Protein AF-F6ICV3-F1 (afdb_monomer)

Sequence (265 aa):
MVDVETACARVSSVCQIGIVGFRDGNEVFAYETLIDPKDEFSPFNVGIHGISPEHVAGKPTFSAIHGIVAAHLTGRVTVAHSGFDKGALSAACRIGNLPFIETTWLDSVRVAKKAWPQLPNHRLNTLADYLKIRHRHHDALSDARAAGAVIVRAIAETGIDLSGWLAKPAKPGKAPRAAETGPLKGHRIAILGERRDEALAQFLAAHGARVVSSVGTTTTMLVISTHQPFGRWEAAQAEHRKAEKLRDAGAGIEIVTEADLRARL

Nearest PDB structures (foldseek):
  4fzz-assembly1_B  TM=8.182E-01  e=8.055E-09  Escherichia coli K-12
  1j53-assembly1_A  TM=8.715E-01  e=2.865E-08  Escherichia coli
  8h2f-assembly1_A  TM=8.632E-01  e=1.744E-06  Streptococcus thermophilus DGCC 7710
  5fku-assembly1_D  TM=7.503E-01  e=2.375E-07  Escherichia coli K-12
  2p1j-assembly1_A  TM=7.997E-01  e=4.903E-07  Thermotoga maritima MSB8

Structure (mmCIF, N/CA/C/O backbone):
data_AF-F6ICV3-F1
#
_entry.id   AF-F6ICV3-F1
#
loop_
_atom_site.group_PDB
_atom_site.id
_atom_site.type_symbol
_atom_site.label_atom_id
_atom_site.label_alt_id
_atom_site.label_comp_id
_atom_site.label_asym_id
_atom_site.label_entity_id
_atom_site.label_seq_id
_atom_site.pdbx_PDB_ins_code
_atom_site.Cartn_x
_atom_site.Cartn_y
_atom_site.Cartn_z
_atom_site.occupancy
_atom_site.B_iso_or_equiv
_atom_site.auth_seq_id
_atom_site.auth_comp_id
_atom_site.auth_asym_id
_atom_site.auth_atom_id
_atom_site.pdbx_PDB_model_num
ATOM 1 N N . MET A 1 1 ? 0.732 -5.284 -10.401 1.00 96.50 1 MET A N 1
ATOM 2 C CA . MET A 1 1 ? 1.804 -4.608 -9.647 1.00 96.50 1 MET A CA 1
ATOM 3 C C . MET A 1 1 ? 2.640 -3.813 -10.617 1.00 96.50 1 MET A C 1
ATOM 5 O O . MET A 1 1 ? 2.862 -4.317 -11.713 1.00 96.50 1 MET A O 1
ATOM 9 N N . VAL A 1 2 ? 3.069 -2.620 -10.230 1.00 97.94 2 VAL A N 1
ATOM 10 C CA . VAL A 1 2 ? 4.053 -1.826 -10.967 1.00 97.94 2 VAL A CA 1
ATOM 11 C C . VAL A 1 2 ? 5.051 -1.240 -9.982 1.00 97.94 2 VAL A C 1
ATOM 13 O O . VAL A 1 2 ? 4.653 -0.861 -8.881 1.00 97.94 2 VAL A O 1
ATOM 16 N N . ASP A 1 3 ? 6.304 -1.189 -10.402 1.00 98.38 3 ASP A N 1
ATOM 17 C CA . ASP A 1 3 ? 7.399 -0.533 -9.699 1.00 98.38 3 ASP A CA 1
ATOM 18 C C . ASP A 1 3 ? 8.351 0.081 -10.740 1.00 98.38 3 ASP A C 1
ATOM 20 O O . ASP A 1 3 ? 8.437 -0.422 -11.875 1.00 98.38 3 ASP A O 1
ATOM 24 N N . VAL A 1 4 ? 8.992 1.199 -10.405 1.00 98.25 4 VAL A N 1
ATOM 25 C CA . VAL A 1 4 ? 9.936 1.893 -11.285 1.00 98.25 4 VAL A CA 1
ATOM 26 C C . VAL A 1 4 ? 11.194 2.336 -10.550 1.00 98.25 4 VAL A C 1
ATOM 28 O O . VAL A 1 4 ? 11.137 2.848 -9.437 1.00 98.25 4 VAL A O 1
ATOM 31 N N . GLU A 1 5 ? 12.313 2.291 -11.267 1.00 98.06 5 GLU A N 1
ATOM 32 C CA . GLU A 1 5 ? 13.538 2.985 -10.871 1.00 98.06 5 GLU A CA 1
ATOM 33 C C . GLU A 1 5 ? 13.680 4.281 -11.673 1.00 98.06 5 GLU A C 1
ATOM 35 O O . GLU A 1 5 ? 13.285 4.359 -12.844 1.00 98.06 5 GLU A O 1
ATOM 40 N N . THR A 1 6 ? 14.255 5.315 -11.059 1.00 98.12 6 THR A N 1
ATOM 41 C CA . THR A 1 6 ? 14.471 6.625 -11.695 1.00 98.12 6 THR A CA 1
ATOM 42 C C . THR A 1 6 ? 15.945 6.993 -11.715 1.00 98.12 6 THR A C 1
ATOM 44 O O . THR A 1 6 ? 16.629 6.847 -10.706 1.00 98.12 6 THR A O 1
ATOM 47 N N . ALA A 1 7 ? 16.422 7.551 -12.826 1.00 97.81 7 ALA A N 1
ATOM 48 C CA . ALA A 1 7 ? 17.821 7.917 -13.028 1.00 97.81 7 ALA A CA 1
ATOM 49 C C . ALA A 1 7 ? 18.296 9.072 -12.132 1.00 97.81 7 ALA A C 1
ATOM 51 O O . ALA A 1 7 ? 19.479 9.149 -11.795 1.00 97.81 7 ALA A O 1
ATOM 52 N N . CYS A 1 8 ? 17.403 9.978 -11.728 1.00 97.69 8 CYS A N 1
ATOM 53 C CA . CYS A 1 8 ? 17.737 11.120 -10.879 1.00 97.69 8 CYS A CA 1
ATOM 54 C C . CYS A 1 8 ? 16.547 11.565 -10.009 1.00 97.69 8 CYS A C 1
ATOM 56 O O . CYS A 1 8 ? 15.510 10.907 -9.944 1.00 97.69 8 CYS A O 1
ATOM 58 N N . ALA A 1 9 ? 16.676 12.712 -9.332 1.00 96.38 9 ALA A N 1
ATOM 59 C CA . ALA A 1 9 ? 15.633 13.257 -8.457 1.00 96.38 9 ALA A CA 1
ATOM 60 C C . ALA A 1 9 ? 14.343 13.672 -9.198 1.00 96.38 9 ALA A C 1
ATOM 62 O O . ALA A 1 9 ? 13.306 13.895 -8.567 1.00 96.38 9 ALA A O 1
ATOM 63 N N . ARG A 1 10 ? 14.378 13.793 -10.533 1.00 97.44 10 ARG A N 1
ATOM 64 C CA . ARG A 1 10 ? 13.173 14.032 -11.332 1.00 97.44 10 ARG A CA 1
ATOM 65 C C . ARG A 1 10 ? 12.372 12.741 -11.415 1.00 97.44 10 ARG A C 1
ATOM 67 O O . ARG A 1 10 ? 12.793 11.785 -12.054 1.00 97.44 10 ARG A O 1
ATOM 74 N N . VAL A 1 11 ? 11.169 12.747 -10.849 1.00 96.88 11 VAL A N 1
ATOM 75 C CA . VAL A 1 11 ? 10.257 11.585 -10.841 1.00 96.88 11 VAL A CA 1
ATOM 76 C C . VAL A 1 11 ? 9.904 11.060 -12.240 1.00 96.88 11 VAL A C 1
ATOM 78 O O . VAL A 1 11 ? 9.497 9.918 -12.384 1.00 96.88 11 VAL A O 1
ATOM 81 N N . SER A 1 12 ? 10.054 11.875 -13.284 1.00 97.56 12 SER A N 1
ATOM 82 C CA . SER A 1 12 ? 9.836 11.477 -14.677 1.00 97.56 12 SER A CA 1
ATOM 83 C C . SER A 1 12 ? 10.987 10.683 -15.297 1.00 97.56 12 SER A C 1
ATOM 85 O O . SER A 1 12 ? 10.805 10.138 -16.382 1.00 97.56 12 SER A O 1
ATOM 87 N N . SER A 1 13 ? 12.160 10.638 -14.658 1.00 98.19 13 SER A N 1
ATOM 88 C CA . SER A 1 13 ? 13.396 10.046 -15.197 1.00 98.19 13 SER A CA 1
ATOM 89 C C . SER A 1 13 ? 13.420 8.514 -15.109 1.00 98.19 13 SER A C 1
ATOM 91 O O . SER A 1 13 ? 14.440 7.913 -14.787 1.00 98.19 13 SER A O 1
ATOM 93 N N . VAL A 1 14 ? 12.282 7.865 -15.364 1.00 98.31 14 VAL A N 1
ATOM 94 C CA . VAL A 1 14 ? 12.127 6.410 -15.257 1.00 98.31 14 VAL A CA 1
ATOM 95 C C . VAL A 1 14 ? 13.142 5.701 -16.159 1.00 98.31 14 VAL A C 1
ATOM 97 O O . VAL A 1 14 ? 13.120 5.892 -17.375 1.00 98.31 14 VAL A O 1
ATOM 100 N N . CYS A 1 15 ? 14.010 4.881 -15.565 1.00 98.38 15 CYS A N 1
ATOM 101 C CA . CYS A 1 15 ? 15.084 4.158 -16.255 1.00 98.38 15 CYS A CA 1
ATOM 102 C C . CYS A 1 15 ? 14.916 2.628 -16.228 1.00 98.38 15 CYS A C 1
ATOM 104 O O . CYS A 1 15 ? 15.537 1.925 -17.026 1.00 98.38 15 CYS A O 1
ATOM 106 N N . GLN A 1 16 ? 14.022 2.108 -15.386 1.00 98.62 16 GLN A N 1
ATOM 107 C CA . GLN A 1 16 ? 13.534 0.727 -15.421 1.00 98.62 16 GLN A CA 1
ATOM 108 C C . GLN A 1 16 ? 12.063 0.712 -15.014 1.00 98.62 16 GLN A C 1
ATOM 110 O O . GLN A 1 16 ? 11.627 1.511 -14.186 1.00 98.62 16 GLN A O 1
ATOM 115 N N . ILE A 1 17 ? 11.301 -0.215 -15.585 1.00 98.62 17 ILE A N 1
ATOM 116 C CA . ILE A 1 17 ? 9.939 -0.514 -15.147 1.00 98.62 17 ILE A CA 1
ATOM 117 C C . ILE A 1 17 ? 9.758 -2.021 -15.006 1.00 98.62 17 ILE A C 1
ATOM 119 O O . ILE A 1 17 ? 10.132 -2.780 -15.902 1.00 98.62 17 ILE A O 1
ATOM 123 N N . GLY A 1 18 ? 9.141 -2.434 -13.902 1.00 98.50 18 GLY A N 1
ATOM 124 C CA . GLY A 1 18 ? 8.681 -3.795 -13.660 1.00 98.50 18 GLY A CA 1
ATOM 125 C C . GLY A 1 18 ? 7.162 -3.831 -13.538 1.00 98.50 18 GLY A C 1
ATOM 126 O O . GLY A 1 18 ? 6.566 -3.053 -12.795 1.00 98.50 18 GLY A O 1
ATOM 127 N N . ILE A 1 19 ? 6.507 -4.738 -14.262 1.00 98.62 19 ILE A N 1
ATOM 128 C CA . ILE A 1 19 ? 5.062 -4.967 -14.182 1.00 98.62 19 ILE A CA 1
ATOM 129 C C . ILE A 1 19 ? 4.812 -6.454 -13.994 1.00 98.62 19 ILE A C 1
ATOM 131 O O . ILE A 1 19 ? 5.262 -7.279 -14.785 1.00 98.62 19 ILE A O 1
ATOM 135 N N . VAL A 1 20 ? 4.027 -6.794 -12.977 1.00 98.50 20 VAL A N 1
ATOM 136 C CA . VAL A 1 20 ? 3.654 -8.183 -12.688 1.00 98.50 20 VAL A CA 1
ATOM 137 C C . VAL A 1 20 ? 2.143 -8.291 -12.578 1.00 98.50 20 VAL A C 1
ATOM 139 O O . VAL A 1 20 ? 1.498 -7.560 -11.813 1.00 98.50 20 VAL A O 1
ATOM 142 N N . GLY A 1 21 ? 1.571 -9.199 -13.362 1.00 98.06 21 GLY A N 1
ATOM 143 C CA . GLY A 1 21 ? 0.160 -9.543 -13.316 1.00 98.06 21 GLY A CA 1
ATOM 144 C C . GLY A 1 21 ? -0.097 -10.673 -12.337 1.00 98.06 21 GLY A C 1
ATOM 145 O O . GLY A 1 21 ? 0.577 -11.696 -12.394 1.00 98.06 21 GLY A O 1
ATOM 146 N N . PHE A 1 22 ? -1.121 -10.513 -11.501 1.00 97.69 22 PHE A N 1
ATOM 147 C CA . PHE A 1 22 ? -1.608 -11.567 -10.618 1.00 97.69 22 PHE A CA 1
ATOM 148 C C . PHE A 1 22 ? -3.060 -11.908 -10.946 1.00 97.69 22 PHE A C 1
ATOM 150 O O . PHE A 1 22 ? -3.861 -11.015 -11.236 1.00 97.69 22 PHE A O 1
ATOM 157 N N . ARG A 1 23 ? -3.399 -13.195 -10.875 1.00 96.06 23 ARG A N 1
ATOM 158 C CA . ARG A 1 23 ? -4.770 -13.712 -10.933 1.00 96.06 23 ARG A CA 1
ATOM 159 C C . ARG A 1 23 ? -4.889 -14.879 -9.964 1.00 96.06 23 ARG A C 1
ATOM 161 O O . ARG A 1 23 ? -4.016 -15.741 -9.950 1.00 96.06 23 ARG A O 1
ATOM 168 N N . ASP A 1 24 ? -5.930 -14.873 -9.138 1.00 94.12 24 ASP A N 1
ATOM 169 C CA . ASP A 1 24 ? -6.207 -15.934 -8.159 1.00 94.12 24 ASP A CA 1
ATOM 170 C C . ASP A 1 24 ? -4.988 -16.286 -7.287 1.00 94.12 24 ASP A C 1
ATOM 172 O O . ASP A 1 24 ? -4.678 -17.445 -7.034 1.00 94.12 24 ASP A O 1
ATOM 176 N N . GLY A 1 25 ? -4.240 -15.258 -6.875 1.00 94.50 25 GLY A N 1
ATOM 177 C CA . GLY A 1 25 ? -3.037 -15.402 -6.052 1.00 94.50 25 GLY A CA 1
ATOM 178 C C . GLY A 1 25 ? -1.764 -15.824 -6.794 1.00 94.50 25 GLY A C 1
ATOM 179 O O . GLY A 1 25 ? -0.701 -15.842 -6.178 1.00 94.50 25 GLY A O 1
ATOM 180 N N . ASN A 1 26 ? -1.835 -16.106 -8.096 1.00 96.69 26 ASN A N 1
ATOM 181 C CA . ASN A 1 26 ? -0.709 -16.578 -8.903 1.00 96.69 26 ASN A CA 1
ATOM 182 C C . ASN A 1 26 ? -0.192 -15.491 -9.851 1.00 96.69 26 ASN A C 1
ATOM 184 O O . ASN A 1 26 ? -0.978 -14.727 -10.414 1.00 96.69 26 ASN A O 1
ATOM 188 N N . GLU A 1 27 ? 1.127 -15.442 -10.054 1.00 97.19 27 GLU A N 1
ATOM 189 C CA . GLU A 1 27 ? 1.738 -14.642 -11.122 1.00 97.19 27 GLU A CA 1
ATOM 190 C C . GLU A 1 27 ? 1.316 -15.218 -12.482 1.00 97.19 27 GLU A C 1
ATOM 192 O O . GLU A 1 27 ? 1.504 -16.404 -12.745 1.00 97.19 27 GLU A O 1
ATOM 197 N N . VAL A 1 28 ? 0.725 -14.383 -13.339 1.00 97.81 28 VAL A N 1
ATOM 198 C CA . VAL A 1 28 ? 0.245 -14.782 -14.677 1.00 97.81 28 VAL A CA 1
ATOM 199 C C . VAL A 1 28 ? 1.052 -14.175 -15.816 1.00 97.81 28 VAL A C 1
ATOM 201 O O . VAL A 1 28 ? 1.021 -14.693 -16.928 1.00 97.81 28 VAL A O 1
ATOM 204 N N . PHE A 1 29 ? 1.752 -13.069 -15.564 1.00 97.56 29 PHE A N 1
ATOM 205 C CA . PHE A 1 29 ? 2.728 -12.508 -16.491 1.00 97.56 29 PHE A CA 1
ATOM 206 C C . PHE A 1 29 ? 3.702 -11.594 -15.749 1.00 97.56 29 PHE A C 1
ATOM 208 O O . PHE A 1 29 ? 3.363 -11.015 -14.714 1.00 97.56 29 PHE A O 1
ATOM 215 N N . ALA A 1 30 ? 4.868 -11.402 -16.354 1.00 98.00 30 ALA A N 1
ATOM 216 C CA . ALA A 1 30 ? 5.853 -10.406 -15.972 1.00 98.00 30 ALA A CA 1
ATOM 217 C C . ALA A 1 30 ? 6.312 -9.647 -17.220 1.00 98.00 30 ALA A C 1
ATOM 219 O O . ALA A 1 30 ? 6.504 -10.242 -18.279 1.00 98.00 30 ALA A O 1
ATOM 220 N N . TYR A 1 31 ? 6.474 -8.338 -17.085 1.00 98.50 31 TYR A N 1
ATOM 221 C CA . TYR A 1 31 ? 7.065 -7.461 -18.083 1.00 98.50 31 TYR A CA 1
ATOM 222 C C . TYR A 1 31 ? 8.117 -6.600 -17.398 1.00 98.50 31 TYR A C 1
ATOM 224 O O . TYR A 1 31 ? 7.861 -6.013 -16.349 1.00 98.50 31 TYR A O 1
ATOM 232 N N . GLU A 1 32 ? 9.293 -6.525 -18.000 1.00 98.06 32 GLU A N 1
ATOM 233 C CA . GLU A 1 32 ? 10.397 -5.713 -17.519 1.00 98.06 32 GLU A CA 1
ATOM 234 C C . GLU A 1 32 ? 11.123 -5.111 -18.708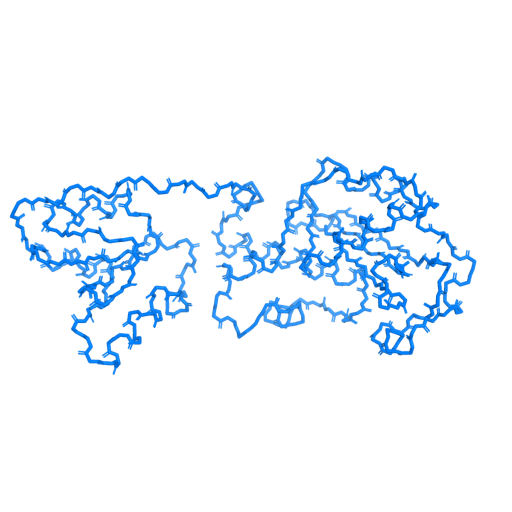 1.00 98.06 32 GLU A C 1
ATOM 236 O O . GLU A 1 32 ? 11.327 -5.774 -19.727 1.00 98.06 32 GLU A O 1
ATOM 241 N N . THR A 1 33 ? 11.522 -3.851 -18.574 1.00 98.38 33 THR A N 1
ATOM 242 C CA . THR A 1 33 ? 12.431 -3.243 -19.536 1.00 98.38 33 THR A CA 1
ATOM 243 C C . THR A 1 33 ? 13.232 -2.111 -18.909 1.00 98.38 33 THR A C 1
ATOM 245 O O . THR A 1 33 ? 12.758 -1.413 -18.009 1.00 98.38 33 THR A O 1
ATOM 248 N N . LEU A 1 34 ? 14.439 -1.919 -19.437 1.00 98.62 34 LEU A N 1
ATOM 249 C CA . LEU A 1 34 ? 15.202 -0.693 -19.249 1.00 98.62 34 LEU A CA 1
ATOM 250 C C . LEU A 1 34 ? 14.686 0.377 -20.210 1.00 98.62 34 LEU A C 1
ATOM 252 O O . LEU A 1 34 ? 14.269 0.081 -21.333 1.00 98.62 34 LEU A O 1
ATOM 256 N N . ILE A 1 35 ? 14.737 1.622 -19.759 1.00 98.62 35 ILE A N 1
ATOM 257 C CA . ILE A 1 35 ? 14.222 2.787 -20.4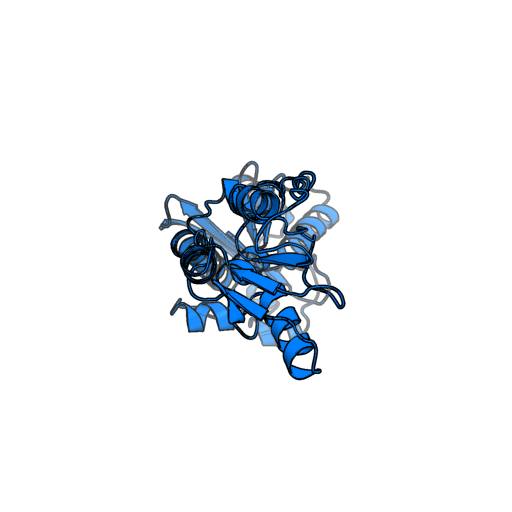70 1.00 98.62 35 ILE A CA 1
ATOM 258 C C . ILE A 1 35 ? 15.344 3.808 -20.547 1.00 98.62 35 ILE A C 1
ATOM 260 O O . ILE A 1 35 ? 16.014 4.060 -19.551 1.00 98.62 35 ILE A O 1
ATOM 264 N N . ASP A 1 36 ? 15.537 4.407 -21.715 1.00 98.31 36 ASP A N 1
ATOM 265 C CA . ASP A 1 36 ? 16.359 5.605 -21.835 1.00 98.31 36 ASP A CA 1
ATOM 266 C C . ASP A 1 36 ? 15.504 6.819 -21.422 1.00 98.31 36 ASP A C 1
ATOM 268 O O . ASP A 1 36 ? 14.603 7.211 -22.179 1.00 98.31 36 ASP A O 1
ATOM 272 N N . PRO A 1 37 ? 15.734 7.416 -20.232 1.00 97.06 37 PRO A N 1
ATOM 273 C CA . PRO A 1 37 ? 14.940 8.546 -19.765 1.00 97.06 37 PRO A CA 1
ATOM 274 C C . PRO A 1 37 ? 15.237 9.832 -20.548 1.00 97.06 37 PRO A C 1
ATOM 276 O O . PRO A 1 37 ? 14.527 10.817 -20.357 1.00 97.06 37 PRO A O 1
ATOM 279 N N . LYS A 1 38 ? 16.265 9.836 -21.418 1.00 96.62 38 LYS A N 1
ATOM 280 C CA . LYS A 1 38 ? 16.821 11.032 -22.071 1.00 96.62 38 LYS A CA 1
ATOM 281 C C . LYS A 1 38 ? 17.179 12.113 -21.056 1.00 96.62 38 LYS A C 1
ATOM 283 O O . LYS A 1 38 ? 16.899 13.292 -21.258 1.00 96.62 38 LYS A O 1
ATOM 288 N N . ASP A 1 39 ? 17.785 11.673 -19.959 1.00 96.25 39 ASP A N 1
ATOM 289 C CA . ASP A 1 39 ? 18.028 12.498 -18.789 1.00 96.25 39 ASP A CA 1
ATOM 290 C C . ASP A 1 39 ? 19.368 12.169 -18.112 1.00 96.25 39 ASP A C 1
ATOM 292 O O . ASP A 1 39 ? 20.030 11.186 -18.452 1.00 96.25 39 ASP A O 1
ATOM 296 N N . GLU A 1 40 ? 19.776 13.006 -17.157 1.00 96.69 40 GLU A N 1
ATOM 297 C CA . GLU A 1 40 ? 20.984 12.785 -16.360 1.00 96.69 40 GLU A CA 1
ATOM 298 C C . GLU A 1 40 ? 20.826 11.602 -15.389 1.00 96.69 40 GLU A C 1
ATOM 300 O O . GLU A 1 40 ? 19.735 11.331 -14.882 1.00 96.69 40 GLU A O 1
ATOM 305 N N . PHE A 1 41 ? 21.942 10.941 -15.077 1.00 98.25 41 PHE A N 1
ATOM 306 C CA . PHE A 1 41 ? 22.003 9.893 -14.062 1.00 98.25 41 PHE A CA 1
ATOM 307 C C . PHE A 1 41 ? 22.742 10.406 -12.830 1.00 98.25 41 PHE A C 1
ATOM 309 O O . PHE A 1 41 ? 23.925 10.742 -12.882 1.00 98.25 41 PHE A O 1
ATOM 316 N N . SER A 1 42 ? 22.032 10.454 -11.707 1.00 98.25 42 SER A N 1
ATOM 317 C CA . SER A 1 42 ? 22.594 10.835 -10.416 1.00 98.25 42 SER A CA 1
ATOM 318 C C . SER A 1 42 ? 23.401 9.674 -9.826 1.00 98.25 42 SER A C 1
ATOM 320 O O . SER A 1 42 ? 22.854 8.574 -9.712 1.00 98.25 42 SER A O 1
ATOM 322 N N . PRO A 1 43 ? 24.640 9.894 -9.342 1.00 97.81 43 PRO A N 1
ATOM 323 C CA . PRO A 1 43 ? 25.411 8.857 -8.654 1.00 97.81 43 PRO A CA 1
ATOM 324 C C . PRO A 1 43 ? 24.677 8.235 -7.459 1.00 97.81 43 PRO A C 1
ATOM 326 O O . PRO A 1 43 ? 24.879 7.062 -7.161 1.00 97.81 43 PRO A O 1
ATOM 329 N N . PHE A 1 44 ? 23.802 8.998 -6.793 1.00 97.81 44 PHE A N 1
ATOM 330 C CA . PHE A 1 44 ? 22.984 8.490 -5.691 1.00 97.81 44 PHE A CA 1
ATOM 331 C C . PHE A 1 44 ? 21.992 7.419 -6.164 1.00 97.81 44 PHE A C 1
ATOM 333 O O . PHE A 1 44 ? 21.962 6.331 -5.601 1.00 97.81 44 PHE A O 1
ATOM 340 N N . ASN A 1 45 ? 21.221 7.700 -7.218 1.00 97.62 45 ASN A N 1
ATOM 341 C CA . ASN A 1 45 ? 20.259 6.758 -7.794 1.00 97.62 45 ASN A CA 1
ATOM 342 C C . ASN A 1 45 ? 20.971 5.530 -8.376 1.00 97.62 45 ASN A C 1
ATOM 344 O O . ASN A 1 45 ? 20.636 4.398 -8.040 1.00 97.62 45 ASN A O 1
ATOM 348 N N . VAL A 1 46 ? 22.039 5.750 -9.151 1.00 97.50 46 VAL A N 1
ATOM 349 C CA . VAL A 1 46 ? 22.881 4.664 -9.676 1.00 97.50 46 VAL A CA 1
ATOM 350 C C . VAL A 1 46 ? 23.409 3.784 -8.537 1.00 97.50 46 VAL A C 1
ATOM 352 O O . VAL A 1 46 ? 23.411 2.566 -8.667 1.00 97.50 46 VAL A O 1
ATOM 355 N N . GLY A 1 47 ? 23.814 4.366 -7.405 1.00 96.69 47 GLY A N 1
ATOM 356 C CA . GLY A 1 47 ? 24.277 3.615 -6.235 1.00 96.69 47 GLY A CA 1
ATOM 357 C C . GLY A 1 47 ? 23.200 2.767 -5.546 1.00 96.69 47 GLY A C 1
ATOM 358 O O . GLY A 1 47 ? 23.547 1.835 -4.826 1.00 96.69 47 GLY A O 1
ATOM 359 N N . ILE A 1 48 ? 21.917 3.065 -5.768 1.00 94.81 48 ILE A N 1
ATOM 360 C CA . ILE A 1 48 ? 20.775 2.333 -5.204 1.00 94.81 48 ILE A CA 1
ATOM 361 C C . ILE A 1 48 ? 20.463 1.081 -6.032 1.00 94.81 48 ILE A C 1
ATOM 363 O O . ILE A 1 48 ? 20.442 -0.019 -5.486 1.00 94.81 48 ILE A O 1
ATOM 367 N N . HIS A 1 49 ? 20.237 1.248 -7.338 1.00 95.38 49 HIS A N 1
ATOM 368 C CA . HIS A 1 49 ? 19.737 0.185 -8.226 1.00 95.38 49 HIS A CA 1
ATOM 369 C C . HIS A 1 49 ? 20.788 -0.334 -9.230 1.00 95.38 49 HIS A C 1
ATOM 371 O O . HIS A 1 49 ? 20.570 -1.323 -9.924 1.00 95.38 49 HIS A O 1
ATOM 377 N N . GLY A 1 50 ? 21.947 0.321 -9.354 1.00 96.81 50 GLY A N 1
ATOM 378 C CA . GLY A 1 50 ? 23.047 -0.102 -10.235 1.00 96.81 50 GLY A CA 1
ATOM 379 C C . GLY A 1 50 ? 22.844 0.188 -11.728 1.00 96.81 50 GLY A C 1
ATOM 380 O O . GLY A 1 50 ? 23.606 -0.299 -12.562 1.00 96.81 50 GLY A O 1
ATOM 381 N N . ILE A 1 51 ? 21.833 0.977 -12.102 1.00 97.88 51 ILE A N 1
ATOM 382 C CA . ILE A 1 51 ? 21.529 1.289 -13.510 1.00 97.88 51 ILE A CA 1
ATOM 383 C C . ILE A 1 51 ? 22.241 2.581 -13.880 1.00 97.88 51 ILE A C 1
ATOM 385 O O . ILE A 1 51 ? 21.914 3.630 -13.334 1.00 97.88 51 ILE A O 1
ATOM 389 N N . SER A 1 52 ? 23.187 2.498 -14.809 1.00 97.56 52 SER A N 1
ATOM 390 C CA . SER A 1 52 ? 23.973 3.617 -15.312 1.00 97.56 52 SER A CA 1
ATOM 391 C C . SER A 1 52 ? 23.544 3.998 -16.741 1.00 97.56 52 SER A C 1
ATOM 393 O O . SER A 1 52 ? 22.797 3.242 -17.379 1.00 97.56 52 SER A O 1
ATOM 395 N N . PRO A 1 53 ? 24.013 5.142 -17.278 1.00 97.81 53 PRO A N 1
ATOM 396 C CA . PRO A 1 53 ? 23.731 5.549 -18.656 1.00 97.81 53 PRO A CA 1
ATOM 397 C C . PRO A 1 53 ? 24.068 4.477 -19.700 1.00 97.81 53 PRO A C 1
ATOM 399 O O . PRO A 1 53 ? 23.353 4.315 -20.688 1.00 97.81 53 PRO A O 1
ATOM 402 N N . GLU A 1 54 ? 25.130 3.702 -19.475 1.00 97.88 54 GLU A N 1
ATOM 403 C CA . GLU A 1 54 ? 25.588 2.661 -20.397 1.00 97.88 54 GLU A CA 1
ATOM 404 C C . GLU A 1 54 ? 24.580 1.509 -20.505 1.00 97.88 54 GLU A C 1
ATOM 406 O O . GLU A 1 54 ? 24.401 0.947 -21.584 1.00 97.88 54 GLU A O 1
ATOM 411 N N . HIS A 1 55 ? 23.871 1.183 -19.417 1.00 98.12 55 HIS A N 1
ATOM 412 C CA . HIS A 1 55 ? 22.844 0.136 -19.417 1.00 98.12 55 HIS A CA 1
ATOM 413 C C . HIS A 1 55 ? 21.611 0.517 -20.248 1.00 98.12 55 HIS A C 1
ATOM 415 O O . HIS A 1 55 ? 20.952 -0.358 -20.823 1.00 98.12 55 HIS A O 1
ATOM 421 N N . VAL A 1 56 ? 21.293 1.814 -20.315 1.00 98.00 56 VAL A N 1
ATOM 422 C CA . VAL A 1 56 ? 20.118 2.327 -21.036 1.00 98.00 56 VAL A CA 1
ATOM 423 C C . VAL A 1 56 ? 20.438 2.805 -22.453 1.00 98.00 56 VAL A C 1
ATOM 425 O O . VAL A 1 56 ? 19.530 3.149 -23.209 1.00 98.00 56 VAL A O 1
ATOM 428 N N . ALA A 1 57 ? 21.709 2.786 -22.858 1.00 97.12 57 ALA A N 1
ATOM 429 C CA . ALA A 1 57 ? 22.115 3.165 -24.203 1.00 97.12 57 ALA A CA 1
ATOM 430 C C . ALA A 1 57 ? 21.403 2.297 -25.260 1.00 97.12 57 ALA A C 1
ATOM 432 O O . ALA A 1 57 ? 21.465 1.066 -25.244 1.00 97.12 57 ALA A O 1
ATOM 433 N N . GLY A 1 58 ? 20.686 2.947 -26.181 1.00 97.12 58 GLY A N 1
ATOM 434 C CA . GLY A 1 58 ? 19.909 2.273 -27.228 1.00 97.12 58 GLY A CA 1
ATOM 435 C C . GLY A 1 58 ? 18.605 1.618 -26.750 1.00 97.12 58 GLY A C 1
ATOM 436 O O . GLY A 1 58 ? 17.928 0.969 -27.549 1.00 97.12 58 GLY A O 1
ATOM 437 N N . LYS A 1 59 ? 18.226 1.778 -25.476 1.00 98.44 59 LYS A N 1
ATOM 438 C CA . LYS A 1 59 ? 16.922 1.345 -24.957 1.00 98.44 59 LYS A CA 1
ATOM 439 C C . LYS A 1 59 ? 15.809 2.300 -25.401 1.00 98.44 59 LYS A C 1
ATOM 441 O O . LYS A 1 59 ? 16.077 3.457 -25.737 1.00 98.44 59 LYS A O 1
ATOM 446 N N . PRO A 1 60 ? 14.550 1.831 -25.451 1.00 98.31 60 PRO A N 1
ATOM 447 C CA . PRO A 1 60 ? 13.437 2.687 -25.833 1.00 98.31 60 PRO A CA 1
ATOM 448 C C . PRO A 1 60 ? 13.208 3.790 -24.794 1.00 98.31 60 PRO A C 1
ATOM 450 O O . PRO A 1 60 ? 13.507 3.623 -23.614 1.00 98.31 60 PRO A O 1
ATOM 453 N N . THR A 1 61 ? 12.625 4.907 -25.222 1.00 98.50 61 THR A N 1
ATOM 454 C CA . THR A 1 61 ? 12.134 5.937 -24.298 1.00 98.50 61 THR A CA 1
ATOM 455 C C . THR A 1 61 ? 10.802 5.519 -23.681 1.00 98.50 61 THR A C 1
ATOM 457 O O . THR A 1 61 ? 10.117 4.629 -24.197 1.00 98.50 61 THR A O 1
ATOM 460 N N . PHE A 1 62 ? 10.372 6.206 -22.618 1.00 98.38 62 PHE A N 1
ATOM 461 C CA . PHE A 1 62 ? 9.048 5.965 -22.038 1.00 98.38 62 PHE A CA 1
ATOM 462 C C . PHE A 1 62 ? 7.925 6.131 -23.077 1.00 98.38 62 PHE A C 1
ATOM 464 O O . PHE A 1 62 ? 7.030 5.294 -23.152 1.00 98.38 62 PHE A O 1
ATOM 471 N N . SER A 1 63 ? 8.004 7.151 -23.941 1.00 98.31 63 SER A N 1
ATOM 472 C CA . SER A 1 63 ? 7.023 7.360 -25.016 1.00 98.31 63 SER A CA 1
ATOM 473 C C . SER A 1 63 ? 6.940 6.189 -25.991 1.00 98.31 63 SER A C 1
ATOM 475 O O . SER A 1 63 ? 5.848 5.859 -26.443 1.00 98.31 63 SER A O 1
ATOM 477 N N . ALA A 1 64 ? 8.063 5.529 -26.283 1.00 98.50 64 ALA A N 1
ATOM 478 C CA . ALA A 1 64 ? 8.087 4.376 -27.178 1.00 98.50 64 ALA A CA 1
ATOM 479 C C . ALA A 1 64 ? 7.439 3.126 -26.556 1.00 98.50 64 ALA A C 1
ATOM 481 O O . ALA A 1 64 ? 6.844 2.328 -27.277 1.00 98.50 64 ALA A O 1
ATOM 482 N N . ILE A 1 65 ? 7.512 2.957 -25.230 1.00 98.44 65 ILE A N 1
ATOM 483 C CA . ILE A 1 65 ? 6.897 1.813 -24.532 1.00 98.44 65 ILE A CA 1
ATOM 484 C C . ILE A 1 65 ? 5.512 2.111 -23.950 1.00 98.44 65 ILE A C 1
ATOM 486 O O . ILE A 1 65 ? 4.866 1.201 -23.433 1.00 98.44 65 ILE A O 1
ATOM 490 N N . HIS A 1 66 ? 5.038 3.358 -24.008 1.00 98.62 66 HIS A N 1
ATOM 491 C CA . HIS A 1 66 ? 3.795 3.783 -23.357 1.00 98.62 66 HIS A CA 1
ATOM 492 C C . HIS A 1 66 ? 2.599 2.912 -23.737 1.00 98.62 66 HIS A C 1
ATOM 494 O O . HIS A 1 66 ? 1.876 2.472 -22.847 1.00 98.62 66 HIS A O 1
ATOM 500 N N . GLY A 1 67 ? 2.444 2.576 -25.021 1.00 98.44 67 GLY A N 1
ATOM 501 C CA . GLY A 1 67 ? 1.362 1.703 -25.484 1.00 98.44 67 GLY A CA 1
ATOM 502 C C . GLY A 1 67 ? 1.388 0.311 -24.839 1.00 98.44 67 GLY A C 1
ATOM 503 O O . GLY A 1 67 ? 0.336 -0.228 -24.502 1.00 98.44 67 GLY A O 1
ATOM 504 N N . ILE A 1 68 ? 2.581 -0.243 -24.592 1.00 98.25 68 ILE A N 1
ATOM 505 C CA . ILE A 1 68 ? 2.765 -1.538 -23.917 1.00 98.25 68 ILE A CA 1
ATOM 506 C C . ILE A 1 68 ? 2.372 -1.417 -22.441 1.00 98.25 68 ILE A C 1
ATOM 508 O O . ILE A 1 68 ? 1.585 -2.217 -21.933 1.00 98.25 68 ILE A O 1
ATOM 512 N N . VAL A 1 69 ? 2.869 -0.384 -21.754 1.00 98.38 69 VAL A N 1
ATOM 513 C CA . VAL A 1 69 ? 2.547 -0.133 -20.340 1.00 98.38 69 VAL A CA 1
ATOM 514 C C . VAL A 1 69 ? 1.042 0.099 -20.167 1.00 98.38 69 VAL A C 1
ATOM 516 O O . VAL A 1 69 ? 0.416 -0.512 -19.301 1.00 98.38 69 VAL A O 1
ATOM 519 N N . ALA A 1 70 ? 0.430 0.915 -21.028 1.00 98.31 70 ALA A N 1
ATOM 520 C CA . ALA A 1 70 ? -1.006 1.164 -21.029 1.00 98.31 70 ALA A CA 1
ATOM 521 C C . ALA A 1 70 ? -1.805 -0.129 -21.259 1.00 98.31 70 ALA A C 1
ATOM 523 O O . ALA A 1 70 ? -2.738 -0.406 -20.507 1.00 98.31 70 ALA A O 1
ATOM 524 N N . ALA A 1 71 ? -1.405 -0.976 -22.214 1.00 97.88 71 ALA A N 1
ATOM 525 C CA . ALA A 1 71 ? -2.061 -2.263 -22.458 1.00 97.88 71 ALA A CA 1
ATOM 526 C C . ALA A 1 71 ? -2.026 -3.201 -21.234 1.00 97.88 71 ALA A C 1
ATOM 528 O O . ALA A 1 71 ? -2.958 -3.980 -21.012 1.00 97.88 71 ALA A O 1
ATOM 529 N N . HIS A 1 72 ? -0.980 -3.120 -20.405 1.00 97.81 72 HIS A N 1
ATOM 530 C CA . HIS A 1 72 ? -0.882 -3.921 -19.186 1.00 97.81 72 HIS A CA 1
ATOM 531 C C . HIS A 1 72 ? -1.689 -3.381 -18.000 1.00 97.81 72 HIS A C 1
ATOM 533 O O . HIS A 1 72 ? -2.059 -4.191 -17.143 1.00 97.81 72 HIS A O 1
ATOM 539 N N . LEU A 1 73 ? -1.947 -2.071 -17.921 1.00 97.81 73 LEU A N 1
ATOM 540 C CA . LEU A 1 73 ? -2.481 -1.413 -16.717 1.00 97.81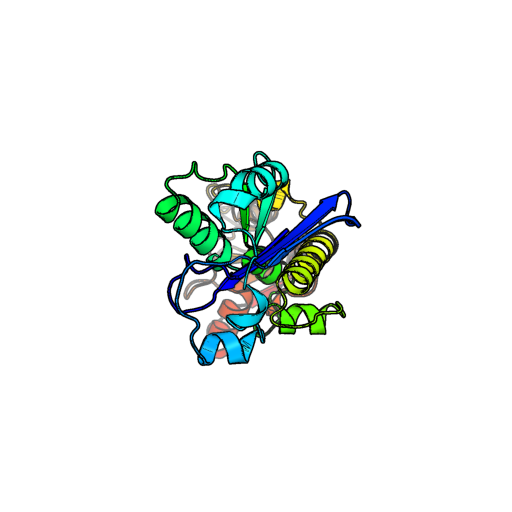 73 LEU A CA 1
ATOM 541 C C . LEU A 1 73 ? -3.898 -0.835 -16.883 1.00 97.81 73 LEU A C 1
ATOM 543 O O . LEU A 1 73 ? -4.657 -0.786 -15.906 1.00 97.81 73 LEU A O 1
ATOM 547 N N . THR A 1 74 ? -4.267 -0.395 -18.089 1.00 97.56 74 THR A N 1
ATOM 548 C CA . THR A 1 74 ? -5.540 0.290 -18.344 1.00 97.56 74 THR A CA 1
ATOM 549 C C . THR A 1 74 ? -6.735 -0.597 -18.001 1.00 97.56 74 THR A C 1
ATOM 551 O O . THR A 1 74 ? -6.771 -1.782 -18.334 1.00 97.56 74 THR A O 1
ATOM 554 N N . GLY A 1 75 ? -7.715 -0.026 -17.293 1.00 95.50 75 GLY A N 1
ATOM 555 C CA . GLY A 1 75 ? -8.939 -0.721 -16.874 1.00 95.50 75 GLY A CA 1
ATOM 556 C C . GLY A 1 75 ? -8.741 -1.787 -15.788 1.00 95.50 75 GLY A C 1
ATOM 557 O O . GLY A 1 75 ? -9.691 -2.480 -15.432 1.00 95.50 75 GLY A O 1
ATOM 558 N N . ARG A 1 76 ? -7.526 -1.938 -15.246 1.00 96.06 76 ARG A N 1
ATOM 559 C CA . ARG A 1 76 ? -7.205 -2.908 -14.188 1.00 96.06 76 ARG A CA 1
ATOM 560 C C . ARG A 1 76 ? -7.032 -2.229 -12.832 1.00 96.06 76 ARG A C 1
ATOM 562 O O . ARG A 1 76 ? -7.024 -1.003 -12.721 1.00 96.06 76 ARG A O 1
ATOM 569 N N . VAL A 1 77 ? -6.873 -3.042 -11.791 1.00 97.19 77 VAL A N 1
ATOM 570 C CA . VAL A 1 77 ? -6.353 -2.582 -10.501 1.00 97.19 77 VAL A CA 1
ATOM 571 C C . VAL A 1 77 ? -4.831 -2.590 -10.581 1.00 97.19 77 VAL A C 1
ATOM 573 O O . VAL A 1 77 ? -4.215 -3.652 -10.688 1.00 97.19 77 VAL A O 1
ATOM 576 N N . THR A 1 78 ? -4.224 -1.410 -10.528 1.00 97.75 78 THR A N 1
ATOM 577 C CA . THR A 1 78 ? -2.772 -1.256 -10.462 1.00 97.75 78 THR A CA 1
ATOM 578 C C . THR A 1 78 ? -2.364 -0.992 -9.029 1.00 97.75 78 THR A C 1
ATOM 580 O O . THR A 1 78 ? -2.831 -0.060 -8.378 1.00 97.75 78 THR A O 1
ATOM 583 N N . VAL A 1 79 ? -1.469 -1.832 -8.533 1.00 97.38 79 VAL A N 1
ATOM 584 C CA . VAL A 1 79 ? -0.934 -1.717 -7.184 1.00 97.38 79 VAL A CA 1
ATOM 585 C C . VAL A 1 79 ? 0.521 -1.269 -7.262 1.00 97.38 79 VAL A C 1
ATOM 587 O O . VAL A 1 79 ? 1.272 -1.823 -8.069 1.00 97.38 79 VAL A O 1
ATOM 590 N N . ALA A 1 80 ? 0.894 -0.332 -6.396 1.00 96.44 80 ALA A N 1
ATOM 591 C CA . ALA A 1 80 ? 2.264 0.119 -6.159 1.00 96.44 80 ALA A CA 1
ATOM 592 C C . ALA A 1 80 ? 2.601 0.034 -4.660 1.00 96.44 80 ALA A C 1
ATOM 594 O O . ALA A 1 80 ? 1.705 -0.117 -3.812 1.00 96.44 80 ALA A O 1
ATOM 595 N N . HIS A 1 81 ? 3.886 0.095 -4.316 1.00 95.56 81 HIS A N 1
ATOM 596 C CA . HIS A 1 81 ? 4.341 0.109 -2.929 1.00 95.56 81 HIS A CA 1
ATOM 597 C C . HIS A 1 81 ? 4.686 1.532 -2.494 1.00 95.56 81 HIS A C 1
ATOM 599 O O . HIS A 1 81 ? 5.850 1.910 -2.424 1.00 95.56 81 HIS A O 1
ATOM 605 N N . SER A 1 82 ? 3.639 2.301 -2.160 1.00 90.62 82 SER A N 1
ATOM 606 C CA . SER A 1 82 ? 3.586 3.768 -2.024 1.00 90.62 82 SER A CA 1
ATOM 607 C C . SER A 1 82 ? 3.080 4.496 -3.280 1.00 90.62 82 SER A C 1
ATOM 609 O O . SER A 1 82 ? 2.717 3.894 -4.286 1.00 90.62 82 SER A O 1
ATOM 611 N N . GLY A 1 83 ? 2.961 5.825 -3.189 1.00 90.38 83 GLY A N 1
ATOM 612 C CA . GLY A 1 83 ? 2.464 6.676 -4.273 1.00 90.38 83 GLY A CA 1
ATOM 613 C C . GLY A 1 83 ? 3.518 7.098 -5.302 1.00 90.38 83 GLY A C 1
ATOM 614 O O . GLY A 1 83 ? 3.162 7.819 -6.236 1.00 90.38 83 GLY A O 1
ATOM 615 N N . PHE A 1 84 ? 4.783 6.700 -5.127 1.00 95.88 84 PHE A N 1
ATOM 616 C CA . PHE A 1 84 ? 5.894 7.144 -5.972 1.00 95.88 84 PHE A CA 1
ATOM 617 C C . PHE A 1 84 ? 5.708 6.726 -7.436 1.00 95.88 84 PHE A C 1
ATOM 619 O O . PHE A 1 84 ? 5.677 7.595 -8.306 1.00 95.88 84 PHE A O 1
ATOM 626 N N . ASP A 1 85 ? 5.452 5.443 -7.705 1.00 97.06 85 ASP A N 1
ATOM 627 C CA . ASP A 1 85 ? 5.345 4.889 -9.066 1.00 97.06 85 ASP A CA 1
ATOM 628 C C . ASP A 1 85 ? 4.205 5.519 -9.863 1.00 97.06 85 ASP A C 1
ATOM 630 O O . ASP A 1 85 ? 4.334 5.851 -11.043 1.00 97.06 85 ASP A O 1
ATOM 634 N N . LYS A 1 86 ? 3.077 5.772 -9.190 1.00 96.94 86 LYS A N 1
ATOM 635 C CA . LYS A 1 86 ? 1.957 6.517 -9.770 1.00 96.94 86 LYS A CA 1
ATOM 636 C C . LYS A 1 86 ? 2.397 7.914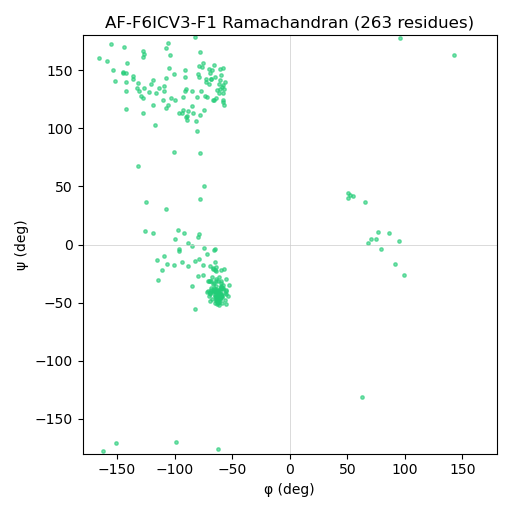 -10.211 1.00 96.94 86 LYS A C 1
ATOM 638 O O . LYS A 1 86 ? 2.013 8.371 -11.291 1.00 96.94 86 LYS A O 1
ATOM 643 N N . GLY A 1 87 ? 3.157 8.605 -9.361 1.00 97.38 87 GLY A N 1
ATOM 644 C CA . GLY A 1 87 ? 3.705 9.929 -9.645 1.00 97.38 87 GLY A CA 1
ATOM 645 C C . GLY A 1 87 ? 4.690 9.903 -10.810 1.00 97.38 87 GLY A C 1
ATOM 646 O O . GLY A 1 87 ? 4.572 10.730 -11.714 1.00 97.38 87 GLY A O 1
ATOM 647 N N . ALA A 1 88 ? 5.588 8.919 -10.827 1.00 98.06 88 ALA A N 1
ATOM 648 C CA . ALA A 1 88 ? 6.585 8.732 -11.869 1.00 98.06 88 ALA A CA 1
ATOM 649 C C . ALA A 1 88 ? 5.951 8.466 -13.241 1.00 98.06 88 ALA A C 1
ATOM 651 O O . ALA A 1 88 ? 6.217 9.199 -14.195 1.00 98.06 88 ALA A O 1
ATOM 652 N N . LEU A 1 89 ? 5.012 7.516 -13.329 1.00 98.06 89 LEU A N 1
ATOM 653 C CA . LEU A 1 89 ? 4.277 7.236 -14.567 1.00 98.06 89 LEU A CA 1
ATOM 654 C C . LEU A 1 89 ? 3.477 8.451 -15.051 1.00 98.06 89 LEU A C 1
ATOM 656 O O . LEU A 1 89 ? 3.482 8.764 -16.242 1.00 98.06 89 LEU A O 1
ATOM 660 N N . SER A 1 90 ? 2.824 9.176 -14.138 1.00 98.00 90 SER A N 1
ATOM 661 C CA . SER A 1 90 ? 2.083 10.397 -14.487 1.00 98.00 90 SER A CA 1
ATOM 662 C C . SER A 1 90 ? 3.013 11.495 -15.013 1.00 98.00 90 SER A C 1
ATOM 664 O O . SER A 1 90 ? 2.678 12.190 -15.971 1.00 98.00 90 SER A O 1
ATOM 666 N N . ALA A 1 91 ? 4.188 11.666 -14.404 1.00 98.19 91 ALA A N 1
ATOM 667 C CA . ALA A 1 91 ? 5.168 12.657 -14.829 1.00 98.19 91 ALA A CA 1
ATOM 668 C C . ALA A 1 91 ? 5.792 12.299 -16.185 1.00 98.19 91 ALA A C 1
ATOM 670 O O . ALA A 1 91 ? 5.893 13.169 -17.047 1.00 98.19 91 ALA A O 1
ATOM 671 N N . ALA A 1 92 ? 6.129 11.026 -16.404 1.00 97.88 92 ALA A N 1
ATOM 672 C CA . ALA A 1 92 ? 6.643 10.539 -17.680 1.00 97.88 92 ALA A CA 1
ATOM 673 C C . ALA A 1 92 ? 5.614 10.708 -18.814 1.00 97.88 92 ALA A C 1
ATOM 675 O O . ALA A 1 92 ? 5.961 11.199 -19.888 1.00 97.88 92 ALA A O 1
ATOM 676 N N . CYS A 1 93 ? 4.328 10.422 -18.556 1.00 98.38 93 CYS A N 1
ATOM 677 C CA . CYS A 1 93 ? 3.252 10.712 -19.513 1.00 98.38 93 CYS A CA 1
ATOM 678 C C . CYS A 1 93 ? 3.177 12.208 -19.845 1.00 98.38 93 CYS A C 1
ATOM 680 O O . CYS A 1 93 ? 3.077 12.577 -21.013 1.00 98.38 93 CYS A O 1
ATOM 682 N N . ARG A 1 94 ? 3.270 13.079 -18.829 1.00 98.19 94 ARG A N 1
ATOM 683 C CA . ARG A 1 94 ? 3.212 14.534 -19.020 1.00 98.19 94 ARG A CA 1
ATOM 684 C C . ARG A 1 94 ? 4.364 15.050 -19.884 1.00 98.19 94 ARG A C 1
ATOM 686 O O . ARG A 1 94 ? 4.113 15.837 -20.788 1.00 98.19 94 ARG A O 1
ATOM 693 N N . ILE A 1 95 ? 5.598 14.613 -19.625 1.00 96.62 95 ILE A N 1
ATOM 694 C CA . ILE A 1 95 ? 6.772 15.028 -20.415 1.00 96.62 95 ILE A CA 1
ATOM 695 C C . ILE A 1 95 ? 6.678 14.518 -21.853 1.00 96.62 95 ILE A C 1
ATOM 697 O O . ILE A 1 95 ? 6.988 15.254 -22.785 1.00 96.62 95 ILE A O 1
ATOM 701 N N . GLY A 1 96 ? 6.209 13.284 -22.043 1.00 95.75 96 GLY A N 1
ATOM 702 C CA . GLY A 1 96 ? 6.034 12.702 -23.371 1.00 95.75 96 GLY A CA 1
ATOM 703 C C . GLY A 1 96 ? 4.839 13.244 -24.162 1.00 95.75 96 GLY A C 1
ATOM 704 O O . GLY A 1 96 ? 4.644 12.804 -25.292 1.00 95.75 96 GLY A O 1
ATOM 705 N N . ASN A 1 97 ? 4.029 14.144 -23.587 1.00 97.56 97 ASN A N 1
ATOM 706 C CA . ASN A 1 97 ? 2.728 14.564 -24.123 1.00 97.56 97 ASN A CA 1
ATOM 707 C C . ASN A 1 97 ? 1.814 13.367 -24.469 1.00 97.56 97 ASN A C 1
ATOM 709 O O . ASN A 1 97 ? 1.200 13.302 -25.534 1.00 97.56 97 ASN A O 1
ATOM 713 N N . LEU A 1 98 ? 1.768 12.387 -23.565 1.00 98.25 98 LEU A N 1
ATOM 714 C CA . LEU A 1 98 ? 1.034 11.133 -23.720 1.00 98.25 98 LEU A CA 1
ATOM 715 C C . LEU A 1 98 ? -0.237 11.145 -22.863 1.00 98.25 98 LEU A C 1
ATOM 717 O O . LEU A 1 98 ? -0.245 11.751 -21.785 1.00 98.25 98 LEU A O 1
ATOM 721 N N . PRO A 1 99 ? -1.291 10.413 -23.266 1.00 98.19 99 PRO A N 1
ATOM 722 C CA . PRO A 1 99 ? -2.446 10.184 -22.409 1.00 98.19 99 PRO A CA 1
ATOM 723 C C . PRO A 1 99 ? -2.038 9.550 -21.076 1.00 98.19 99 PRO A C 1
ATOM 725 O O . PRO A 1 99 ? -1.197 8.645 -21.033 1.00 98.19 99 PRO A O 1
ATOM 728 N N . PHE A 1 100 ? -2.659 9.989 -19.982 1.00 98.12 100 PHE A N 1
ATOM 729 C CA . PHE A 1 100 ? -2.484 9.321 -18.696 1.00 98.12 100 PHE A CA 1
ATOM 730 C C . PHE A 1 100 ? -3.054 7.901 -18.746 1.00 98.12 100 PHE A C 1
ATOM 732 O O . PHE A 1 100 ? -4.074 7.641 -19.379 1.00 98.12 100 PHE A O 1
ATOM 739 N N . ILE A 1 101 ? -2.391 6.979 -18.052 1.00 97.69 101 ILE A N 1
ATOM 740 C CA . ILE A 1 101 ? -2.812 5.580 -17.987 1.00 97.69 101 ILE A CA 1
ATOM 741 C C . ILE A 1 101 ? -3.987 5.457 -17.010 1.00 97.69 101 ILE A C 1
ATOM 743 O O . ILE A 1 101 ? -3.832 5.640 -15.798 1.00 97.69 101 ILE A O 1
ATOM 747 N N . GLU A 1 102 ? -5.169 5.149 -17.541 1.00 96.19 102 GLU A N 1
ATOM 748 C CA . GLU A 1 102 ? -6.411 5.057 -16.774 1.00 96.19 102 GLU A CA 1
ATOM 749 C C . GLU A 1 102 ? -6.520 3.717 -16.040 1.00 96.19 102 GLU A C 1
ATOM 751 O O . GLU A 1 102 ? -6.922 2.691 -16.589 1.00 96.19 102 GLU A O 1
ATOM 756 N N . THR A 1 103 ? -6.159 3.717 -14.759 1.00 97.12 103 THR A N 1
ATOM 757 C CA . THR A 1 103 ? -6.166 2.522 -13.913 1.00 97.12 103 THR A CA 1
ATOM 758 C C . THR A 1 103 ? -6.640 2.843 -12.498 1.00 97.12 103 THR A C 1
ATOM 760 O O . THR A 1 103 ? -6.542 3.983 -12.030 1.00 97.12 103 THR A O 1
ATOM 763 N N . THR A 1 104 ? -7.152 1.834 -11.793 1.00 96.81 104 THR A N 1
ATOM 764 C CA . THR A 1 104 ? -7.557 1.984 -10.392 1.00 96.81 104 THR A CA 1
ATOM 765 C C . THR A 1 104 ? -6.370 1.695 -9.487 1.00 96.81 104 THR A C 1
ATOM 767 O O . THR A 1 104 ? -5.882 0.570 -9.436 1.00 96.81 104 THR A O 1
ATOM 770 N N . TRP A 1 105 ? -5.911 2.708 -8.756 1.00 96.44 105 TRP A N 1
ATOM 771 C CA . TRP A 1 105 ? -4.729 2.600 -7.905 1.00 96.44 105 TRP A CA 1
ATOM 772 C C . TRP A 1 105 ? -5.042 2.033 -6.519 1.00 96.44 105 TRP A C 1
ATOM 774 O O . TRP A 1 105 ? -5.916 2.547 -5.820 1.00 96.44 105 TRP A O 1
ATOM 784 N N . LEU A 1 106 ? -4.249 1.053 -6.091 1.00 96.50 106 LEU A N 1
ATOM 785 C CA . LEU A 1 106 ? -4.217 0.537 -4.724 1.00 96.50 106 LEU A CA 1
ATOM 786 C C . LEU A 1 106 ? -2.800 0.666 -4.151 1.00 96.50 106 LEU A C 1
ATOM 788 O O . LEU A 1 106 ? -1.822 0.279 -4.781 1.00 96.50 106 LEU A O 1
ATOM 792 N N . ASP A 1 107 ? -2.685 1.203 -2.941 1.00 96.00 107 ASP A N 1
ATOM 793 C CA . ASP A 1 107 ? -1.402 1.331 -2.245 1.00 96.00 107 ASP A CA 1
ATOM 794 C C . ASP A 1 107 ? -1.190 0.120 -1.329 1.00 96.00 107 ASP A C 1
ATOM 796 O O . ASP A 1 107 ? -1.905 -0.051 -0.333 1.00 96.00 107 ASP A O 1
ATOM 800 N N . SER A 1 108 ? -0.200 -0.716 -1.651 1.00 96.88 108 SER A N 1
ATOM 801 C CA . SER A 1 108 ? 0.101 -1.917 -0.865 1.00 96.88 108 SER A CA 1
ATOM 802 C C . SER A 1 108 ? 0.615 -1.604 0.543 1.00 96.88 108 SER A C 1
ATOM 804 O O . SER A 1 108 ? 0.429 -2.428 1.434 1.00 96.88 108 SER A O 1
ATOM 806 N N . VAL A 1 109 ? 1.149 -0.405 0.808 1.00 96.69 109 VAL A N 1
ATOM 807 C CA . VAL A 1 109 ? 1.522 0.022 2.168 1.00 96.69 109 VAL A CA 1
ATOM 808 C C . VAL A 1 109 ? 0.275 0.175 3.037 1.00 96.69 109 VAL A C 1
ATOM 810 O O . VAL A 1 109 ? 0.276 -0.210 4.207 1.00 96.69 109 VAL A O 1
ATOM 813 N N . ARG A 1 110 ? -0.824 0.706 2.481 1.00 94.38 110 ARG A N 1
ATOM 814 C CA . ARG A 1 110 ? -2.103 0.822 3.209 1.00 94.38 110 ARG A CA 1
ATOM 815 C C . ARG A 1 110 ? -2.695 -0.546 3.524 1.00 94.38 110 ARG A C 1
ATOM 817 O O . ARG A 1 110 ? -3.214 -0.734 4.623 1.00 94.38 110 ARG A O 1
ATOM 824 N N . VAL A 1 111 ? -2.595 -1.478 2.580 1.00 95.38 111 VAL A N 1
ATOM 825 C CA . VAL A 1 111 ? -3.018 -2.870 2.771 1.00 95.38 111 VAL A CA 1
ATOM 826 C C . VAL A 1 111 ? -2.171 -3.529 3.862 1.00 95.38 111 VAL A C 1
ATOM 828 O O . VAL A 1 111 ? -2.715 -4.027 4.845 1.00 95.38 111 VAL A O 1
ATOM 831 N N . ALA A 1 112 ? -0.845 -3.438 3.757 1.00 95.56 112 ALA A N 1
ATOM 832 C CA . ALA A 1 112 ? 0.089 -4.046 4.699 1.00 95.56 112 ALA A CA 1
ATOM 833 C C . ALA A 1 112 ? -0.056 -3.495 6.128 1.00 95.56 112 ALA A C 1
ATOM 835 O O . ALA A 1 112 ? -0.028 -4.268 7.081 1.00 95.56 112 ALA A O 1
ATOM 836 N N . LYS A 1 113 ? -0.289 -2.184 6.294 1.00 92.62 113 LYS A N 1
ATOM 837 C CA . LYS A 1 113 ? -0.562 -1.566 7.607 1.00 92.62 113 LYS A CA 1
ATOM 838 C C . LYS A 1 113 ? -1.774 -2.158 8.312 1.00 92.62 113 LYS A C 1
ATOM 840 O O . LYS A 1 113 ? -1.795 -2.215 9.537 1.00 92.62 113 LYS A O 1
ATOM 845 N N . LYS A 1 114 ? -2.790 -2.549 7.543 1.00 88.44 114 LYS A N 1
ATOM 846 C CA . LYS A 1 114 ? -4.020 -3.133 8.076 1.00 88.44 114 LYS A CA 1
ATOM 847 C C . LYS A 1 114 ? -3.885 -4.641 8.296 1.00 88.44 114 LYS A C 1
ATOM 849 O O . LYS A 1 114 ? -4.411 -5.133 9.284 1.00 88.44 114 LYS A O 1
ATOM 854 N N . ALA A 1 115 ? -3.157 -5.344 7.428 1.00 91.31 115 ALA A N 1
ATOM 855 C CA . ALA A 1 115 ? -2.899 -6.777 7.571 1.00 91.31 115 ALA A CA 1
ATOM 856 C C . ALA A 1 115 ? -1.922 -7.103 8.716 1.00 91.31 115 ALA A C 1
ATOM 858 O O . ALA A 1 115 ? -2.160 -8.036 9.473 1.00 91.31 115 ALA A O 1
ATOM 859 N N . TRP A 1 116 ? -0.856 -6.312 8.880 1.00 92.75 116 TRP A N 1
ATOM 860 C CA . TRP A 1 116 ? 0.184 -6.547 9.891 1.00 92.75 116 TRP A CA 1
ATOM 861 C C . TRP A 1 116 ? 0.513 -5.271 10.681 1.00 92.75 116 TRP A C 1
ATOM 863 O O . TRP A 1 116 ? 1.607 -4.710 10.551 1.00 92.75 116 TRP A O 1
ATOM 873 N N . PRO A 1 117 ? -0.426 -4.768 11.499 1.00 90.12 117 PRO A N 1
ATOM 874 C CA . PRO A 1 117 ? -0.272 -3.520 12.256 1.00 90.12 117 PRO A CA 1
ATOM 875 C C . PRO A 1 117 ? 0.846 -3.560 13.311 1.00 90.12 117 PRO A C 1
ATOM 877 O O . PRO A 1 117 ? 1.299 -2.508 13.759 1.00 90.12 117 PRO A O 1
ATOM 880 N N . GLN A 1 118 ? 1.279 -4.754 13.716 1.00 89.31 118 GLN A N 1
ATOM 881 C CA . GLN A 1 118 ? 2.327 -4.995 14.706 1.00 89.31 118 GLN A CA 1
ATOM 882 C C . GLN A 1 118 ? 3.744 -4.744 14.178 1.00 89.31 118 GLN A C 1
ATOM 884 O O . GLN A 1 118 ? 4.673 -4.619 14.974 1.00 89.31 118 GLN A O 1
ATOM 889 N N . LEU A 1 119 ? 3.934 -4.702 12.855 1.00 92.62 119 LEU A N 1
ATOM 890 C CA . LEU A 1 119 ? 5.259 -4.485 12.281 1.00 92.62 119 LEU A CA 1
ATOM 891 C C . LEU A 1 119 ? 5.747 -3.056 12.559 1.00 92.62 119 LEU A C 1
ATOM 893 O O . LEU A 1 119 ? 4.956 -2.111 12.495 1.00 92.62 119 LEU A O 1
ATOM 897 N N . PRO A 1 120 ? 7.055 -2.870 12.823 1.00 91.12 120 PRO A N 1
ATOM 898 C CA . PRO A 1 120 ? 7.614 -1.558 13.149 1.00 91.12 120 PRO A CA 1
ATOM 899 C C . PRO A 1 120 ? 7.505 -0.565 11.983 1.00 91.12 120 PRO A C 1
ATOM 901 O O . PRO A 1 120 ? 7.427 0.645 12.190 1.00 91.12 120 PRO A O 1
ATOM 904 N N . ASN A 1 121 ? 7.521 -1.070 10.749 1.00 95.06 121 ASN A N 1
ATOM 905 C CA . ASN A 1 121 ? 7.285 -0.324 9.524 1.00 95.06 121 ASN A CA 1
ATOM 906 C C . ASN A 1 121 ? 6.771 -1.284 8.432 1.00 95.06 121 ASN A C 1
ATOM 908 O O . ASN A 1 121 ? 6.776 -2.501 8.608 1.00 95.06 121 ASN A O 1
ATOM 912 N N . HIS A 1 122 ? 6.360 -0.722 7.297 1.00 96.50 122 HIS A N 1
ATOM 913 C CA . HIS A 1 122 ? 5.798 -1.458 6.161 1.00 96.50 122 HIS A CA 1
ATOM 914 C C . HIS A 1 122 ? 6.581 -1.160 4.887 1.00 96.50 122 HIS A C 1
ATOM 916 O O . HIS A 1 122 ? 5.978 -1.012 3.831 1.00 96.50 122 HIS A O 1
ATOM 922 N N . ARG A 1 123 ? 7.906 -0.999 5.006 1.00 96.38 123 ARG A N 1
ATOM 923 C CA . ARG A 1 123 ? 8.806 -0.964 3.849 1.00 96.38 123 ARG A CA 1
ATOM 924 C C . ARG A 1 123 ? 8.828 -2.344 3.203 1.00 96.38 123 ARG A C 1
ATOM 926 O O . ARG A 1 123 ? 8.684 -3.356 3.895 1.00 96.38 123 ARG A O 1
ATOM 933 N N . LEU A 1 124 ? 9.049 -2.381 1.893 1.00 95.81 124 LEU A N 1
ATOM 934 C CA . LEU A 1 124 ? 8.943 -3.615 1.125 1.00 95.81 124 LEU A CA 1
ATOM 935 C C . LEU A 1 124 ? 9.909 -4.698 1.614 1.00 95.81 124 LEU A C 1
ATOM 937 O O . LEU A 1 124 ? 9.480 -5.827 1.809 1.00 95.81 124 LEU A O 1
ATOM 941 N N . ASN A 1 125 ? 11.161 -4.341 1.907 1.00 94.56 125 ASN A N 1
ATOM 942 C CA . ASN A 1 125 ? 12.156 -5.274 2.442 1.00 94.56 125 ASN A CA 1
ATOM 943 C C . ASN A 1 125 ? 11.732 -5.876 3.796 1.00 94.56 125 ASN A C 1
ATOM 945 O O . ASN A 1 125 ? 11.784 -7.084 3.980 1.00 94.56 125 ASN A O 1
ATOM 949 N N . THR A 1 126 ? 11.209 -5.055 4.713 1.00 96.31 126 THR A N 1
ATOM 950 C CA . THR A 1 126 ? 10.717 -5.516 6.025 1.00 96.31 126 THR A CA 1
ATOM 951 C C . THR A 1 126 ? 9.548 -6.490 5.866 1.00 96.31 126 THR A C 1
ATOM 953 O O . THR A 1 126 ? 9.469 -7.496 6.571 1.00 96.31 126 THR A O 1
ATOM 956 N N . LEU A 1 127 ? 8.638 -6.210 4.929 1.00 97.50 127 LEU A N 1
ATOM 957 C CA . LEU A 1 127 ? 7.522 -7.103 4.618 1.00 97.50 127 LEU A CA 1
ATOM 958 C C . LEU A 1 127 ? 7.991 -8.387 3.937 1.00 97.50 127 LEU A C 1
ATOM 960 O O . LEU A 1 127 ? 7.490 -9.459 4.268 1.00 97.50 127 LEU A O 1
ATOM 964 N N . ALA A 1 128 ? 8.940 -8.292 3.007 1.00 96.38 128 ALA A N 1
ATOM 965 C CA . ALA A 1 128 ? 9.497 -9.440 2.313 1.00 96.38 128 ALA A CA 1
ATOM 966 C C . ALA A 1 128 ? 10.182 -10.395 3.297 1.00 96.38 128 ALA A C 1
ATOM 968 O O . ALA A 1 128 ? 9.881 -11.588 3.283 1.00 96.38 128 ALA A O 1
ATOM 969 N N . ASP A 1 129 ? 10.990 -9.867 4.218 1.00 96.56 129 ASP A N 1
ATOM 970 C CA . ASP A 1 129 ? 11.642 -10.646 5.271 1.00 96.56 129 ASP A CA 1
ATOM 971 C C . ASP A 1 129 ? 10.613 -11.326 6.184 1.00 96.56 129 ASP A C 1
ATOM 973 O O . ASP A 1 129 ? 10.661 -12.540 6.398 1.00 96.56 129 ASP A O 1
ATOM 977 N N . TYR A 1 130 ? 9.629 -10.564 6.676 1.00 96.38 130 TYR A N 1
ATOM 978 C CA . TYR A 1 130 ? 8.578 -11.084 7.554 1.00 96.38 130 TYR A CA 1
ATOM 979 C C . TYR A 1 130 ? 7.761 -12.205 6.891 1.00 96.38 130 TYR A C 1
ATOM 981 O O . TYR A 1 130 ? 7.475 -13.231 7.511 1.00 96.38 130 TYR A O 1
ATOM 989 N N . LEU A 1 131 ? 7.408 -12.026 5.617 1.00 96.19 131 LEU A N 1
ATOM 990 C CA . LEU A 1 131 ? 6.585 -12.962 4.848 1.00 96.19 131 LEU A CA 1
ATOM 991 C C . LEU A 1 131 ? 7.400 -14.052 4.141 1.00 96.19 131 LEU A C 1
ATOM 993 O O . LEU A 1 131 ? 6.813 -14.888 3.448 1.00 96.19 131 LEU A O 1
ATOM 997 N N . LYS A 1 132 ? 8.729 -14.056 4.314 1.00 96.50 132 LYS A N 1
ATOM 998 C CA . LYS A 1 132 ? 9.671 -14.978 3.661 1.00 96.50 132 LYS A CA 1
ATOM 999 C C . LYS A 1 132 ? 9.538 -14.964 2.132 1.00 96.50 132 LYS A C 1
ATOM 1001 O O . LYS A 1 132 ? 9.546 -16.008 1.479 1.00 96.50 132 LYS A O 1
ATOM 1006 N N . ILE A 1 133 ? 9.375 -13.773 1.563 1.00 94.56 133 ILE A N 1
ATOM 1007 C CA . ILE A 1 133 ? 9.294 -13.536 0.122 1.00 94.56 133 ILE A CA 1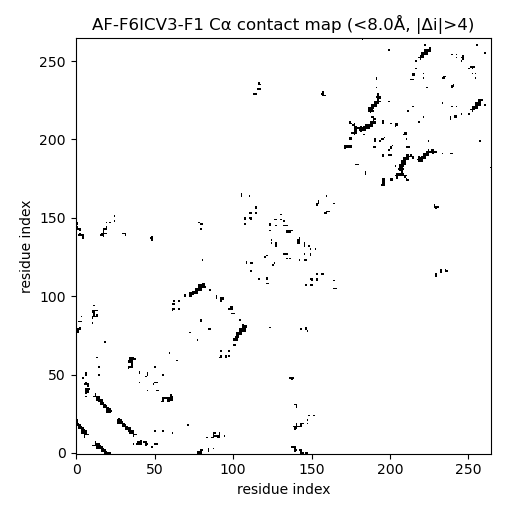
ATOM 1008 C C . ILE A 1 133 ? 10.704 -13.262 -0.397 1.00 94.56 133 ILE A C 1
ATOM 1010 O O . ILE A 1 133 ? 11.433 -12.443 0.153 1.00 94.56 133 ILE A O 1
ATOM 1014 N N . ARG A 1 134 ? 11.091 -13.931 -1.486 1.00 89.19 134 ARG A N 1
ATOM 1015 C CA . ARG A 1 134 ? 12.362 -13.648 -2.156 1.00 89.19 134 ARG A CA 1
ATOM 1016 C C . ARG A 1 134 ? 12.311 -12.249 -2.769 1.00 89.19 134 ARG A C 1
ATOM 1018 O O . ARG A 1 134 ? 11.434 -11.978 -3.584 1.00 89.19 134 ARG A O 1
ATOM 1025 N N . HIS A 1 135 ? 13.265 -11.400 -2.403 1.00 88.88 135 HIS A N 1
ATOM 1026 C CA . HIS A 1 135 ? 13.309 -10.002 -2.821 1.00 88.88 135 HIS A CA 1
ATOM 1027 C C . HIS A 1 135 ? 14.760 -9.587 -3.080 1.00 88.88 135 HIS A C 1
ATOM 1029 O O . HIS A 1 135 ? 15.600 -9.628 -2.184 1.00 88.88 135 HIS A O 1
ATOM 1035 N N . ARG A 1 136 ? 15.072 -9.239 -4.330 1.00 88.62 136 ARG A N 1
ATOM 1036 C CA . ARG A 1 136 ? 16.264 -8.466 -4.690 1.00 88.62 136 ARG A CA 1
ATOM 1037 C C . ARG A 1 136 ? 15.861 -6.998 -4.635 1.00 88.62 136 ARG A C 1
ATOM 1039 O O . ARG A 1 136 ? 15.046 -6.590 -5.450 1.00 88.62 136 ARG A O 1
ATOM 1046 N N . HIS A 1 137 ? 16.375 -6.269 -3.653 1.00 82.44 137 HIS A N 1
ATOM 1047 C CA . HIS A 1 137 ? 16.014 -4.871 -3.436 1.00 82.44 137 HIS A CA 1
ATOM 1048 C C . HIS A 1 137 ? 16.536 -3.982 -4.571 1.00 82.44 137 HIS A C 1
ATOM 1050 O O . HIS A 1 137 ? 17.658 -4.209 -5.026 1.00 82.44 137 HIS A O 1
ATOM 1056 N N . HIS A 1 138 ? 15.747 -2.975 -4.962 1.00 84.88 138 HIS A N 1
ATOM 1057 C CA . HIS A 1 138 ? 16.090 -1.993 -6.001 1.00 84.88 138 HIS A CA 1
ATOM 1058 C C . HIS A 1 138 ? 16.227 -2.598 -7.398 1.00 84.88 138 HIS A C 1
ATOM 1060 O O . HIS A 1 138 ? 17.102 -2.247 -8.188 1.00 84.88 138 HIS A O 1
ATOM 1066 N N . ASP A 1 139 ? 15.365 -3.572 -7.665 1.00 94.44 139 ASP A N 1
ATOM 1067 C CA . ASP A 1 139 ? 15.151 -4.128 -8.984 1.00 94.44 139 ASP A CA 1
ATOM 1068 C C . ASP A 1 139 ? 13.656 -4.083 -9.271 1.00 94.44 139 ASP A C 1
ATOM 1070 O O . ASP A 1 139 ? 12.888 -4.811 -8.639 1.00 94.44 139 ASP A O 1
ATOM 1074 N N . ALA A 1 140 ? 13.245 -3.259 -10.235 1.00 95.50 140 ALA A N 1
ATOM 1075 C CA . ALA A 1 140 ? 11.834 -2.929 -10.420 1.00 95.50 140 ALA A CA 1
ATOM 1076 C C . ALA A 1 140 ? 10.938 -4.172 -10.592 1.00 95.50 140 ALA A C 1
ATOM 1078 O O . ALA A 1 140 ? 9.828 -4.249 -10.061 1.00 95.50 140 ALA A O 1
ATOM 1079 N N . LEU A 1 141 ? 11.395 -5.201 -11.318 1.00 97.50 141 LEU A N 1
ATOM 1080 C CA . LEU A 1 141 ? 10.598 -6.417 -11.484 1.00 97.50 141 LEU A CA 1
ATOM 1081 C C . LEU A 1 141 ? 10.501 -7.232 -10.186 1.00 97.50 141 LEU A C 1
ATOM 1083 O O . LEU A 1 141 ? 9.419 -7.720 -9.843 1.00 97.50 141 LEU A O 1
ATOM 1087 N N . SER A 1 142 ? 11.613 -7.401 -9.472 1.00 97.00 142 SER A N 1
ATOM 1088 C CA . SER A 1 142 ? 11.650 -8.055 -8.162 1.00 97.00 142 SER A CA 1
ATOM 1089 C C . SER A 1 142 ? 10.786 -7.326 -7.128 1.00 97.00 142 SER A C 1
ATOM 1091 O O . SER A 1 142 ? 10.007 -7.978 -6.427 1.00 97.00 142 SER A O 1
ATOM 1093 N N . ASP A 1 143 ? 10.846 -5.996 -7.075 1.00 96.81 143 ASP A N 1
ATOM 1094 C CA . ASP A 1 143 ? 10.057 -5.165 -6.162 1.00 96.81 143 ASP A CA 1
ATOM 1095 C C . ASP A 1 143 ? 8.557 -5.279 -6.492 1.00 96.81 143 ASP A C 1
ATOM 1097 O O . ASP A 1 143 ? 7.737 -5.569 -5.610 1.00 96.81 143 ASP A O 1
ATOM 1101 N N . ALA A 1 144 ? 8.186 -5.224 -7.778 1.00 97.69 144 ALA A N 1
ATOM 1102 C CA . ALA A 1 144 ? 6.813 -5.459 -8.222 1.00 97.69 144 ALA A CA 1
ATOM 1103 C C . ALA A 1 144 ? 6.301 -6.869 -7.859 1.00 97.69 144 ALA A C 1
ATOM 1105 O O . ALA A 1 144 ? 5.148 -7.015 -7.433 1.00 97.69 144 ALA A O 1
ATOM 1106 N N . ARG A 1 145 ? 7.132 -7.916 -7.987 1.00 98.00 145 ARG A N 1
ATOM 1107 C CA . ARG A 1 145 ? 6.781 -9.287 -7.560 1.00 98.00 145 ARG A CA 1
ATOM 1108 C C . ARG A 1 145 ? 6.572 -9.367 -6.056 1.00 98.00 145 ARG A C 1
ATOM 1110 O O . ARG A 1 145 ? 5.557 -9.910 -5.612 1.00 98.00 145 ARG A O 1
ATOM 1117 N N . ALA A 1 146 ? 7.505 -8.820 -5.279 1.00 97.44 146 ALA A N 1
ATOM 1118 C CA . ALA A 1 146 ? 7.451 -8.850 -3.826 1.00 97.44 146 ALA A CA 1
ATOM 1119 C C . ALA A 1 146 ? 6.199 -8.130 -3.311 1.00 97.44 146 ALA A C 1
ATOM 1121 O O . ALA A 1 146 ? 5.438 -8.698 -2.526 1.00 97.44 146 ALA A O 1
ATOM 1122 N N . ALA A 1 147 ? 5.911 -6.934 -3.827 1.00 97.00 147 ALA A N 1
ATOM 1123 C CA . ALA A 1 147 ? 4.717 -6.183 -3.458 1.00 97.00 147 ALA A CA 1
ATOM 1124 C C . ALA A 1 147 ? 3.420 -6.913 -3.873 1.00 97.00 147 ALA A C 1
ATOM 1126 O O . ALA A 1 147 ? 2.407 -6.828 -3.176 1.00 97.00 147 ALA A O 1
ATOM 1127 N N . GLY A 1 148 ? 3.437 -7.680 -4.968 1.00 97.31 148 GLY A N 1
ATOM 1128 C CA . GLY A 1 148 ? 2.316 -8.536 -5.364 1.00 97.31 148 GLY A CA 1
ATOM 1129 C C . GLY A 1 148 ? 2.079 -9.690 -4.412 1.00 97.31 148 GLY A C 1
ATOM 1130 O O . GLY A 1 148 ? 0.955 -9.891 -3.949 1.00 97.31 148 GLY A O 1
ATOM 1131 N N . ALA A 1 149 ? 3.144 -10.393 -4.039 1.00 97.62 149 ALA A N 1
ATOM 1132 C CA . ALA A 1 149 ? 3.078 -11.437 -3.029 1.00 97.62 149 ALA A CA 1
ATOM 1133 C C . ALA A 1 149 ? 2.588 -10.889 -1.674 1.00 97.62 149 ALA A C 1
ATOM 1135 O O . ALA A 1 149 ? 1.773 -11.541 -1.025 1.00 97.62 149 ALA A O 1
ATOM 1136 N N . VAL A 1 150 ? 2.987 -9.671 -1.283 1.00 97.81 150 VAL A N 1
ATOM 1137 C CA . VAL A 1 150 ? 2.454 -8.971 -0.097 1.00 97.81 150 VAL A CA 1
ATOM 1138 C C . VAL A 1 150 ? 0.932 -8.823 -0.175 1.00 97.81 150 VAL A C 1
ATOM 1140 O O . VAL A 1 150 ? 0.251 -9.157 0.792 1.00 97.81 150 VAL A O 1
ATOM 1143 N N . ILE A 1 151 ? 0.372 -8.380 -1.308 1.00 97.88 151 ILE A N 1
ATOM 1144 C CA . ILE A 1 151 ? -1.089 -8.284 -1.479 1.00 97.88 151 ILE A CA 1
ATOM 1145 C C . ILE A 1 151 ? -1.754 -9.654 -1.342 1.00 97.88 151 ILE A C 1
ATOM 1147 O O . ILE A 1 151 ? -2.730 -9.782 -0.607 1.00 97.88 151 ILE A O 1
ATOM 1151 N N . VAL A 1 152 ? -1.218 -10.684 -2.001 1.00 97.31 152 VAL A N 1
ATOM 1152 C CA . VAL A 1 152 ? -1.771 -12.047 -1.928 1.00 97.31 152 VAL A CA 1
ATOM 1153 C C . VAL A 1 152 ? -1.780 -12.556 -0.484 1.00 97.31 152 VAL A C 1
ATOM 1155 O O . VAL A 1 152 ? -2.786 -13.090 -0.020 1.00 97.31 152 VAL A O 1
ATOM 1158 N N . ARG A 1 153 ? -0.685 -12.350 0.257 1.00 96.75 153 ARG A N 1
ATOM 1159 C CA . ARG A 1 153 ? -0.591 -12.719 1.677 1.00 96.75 153 ARG A CA 1
ATOM 1160 C C . ARG A 1 153 ? -1.534 -11.895 2.550 1.00 96.75 153 ARG A C 1
ATOM 1162 O O . ARG A 1 153 ? -2.121 -12.452 3.466 1.00 96.75 153 ARG A O 1
ATOM 1169 N N . ALA A 1 154 ? -1.728 -10.612 2.258 1.00 95.31 154 ALA A N 1
ATOM 1170 C CA . ALA A 1 154 ? -2.645 -9.757 3.007 1.00 95.31 154 ALA A CA 1
ATOM 1171 C C . ALA A 1 154 ? -4.115 -10.152 2.798 1.00 95.31 154 ALA A C 1
ATOM 1173 O O . ALA A 1 154 ? -4.890 -10.141 3.753 1.00 95.31 154 ALA A O 1
ATOM 1174 N N . ILE A 1 155 ? -4.498 -10.532 1.574 1.00 94.31 155 ILE A N 1
ATOM 1175 C CA . ILE A 1 155 ? -5.831 -11.081 1.287 1.00 94.31 155 ILE A CA 1
ATOM 1176 C C . ILE A 1 155 ? -6.041 -12.367 2.094 1.00 94.31 155 ILE A C 1
ATOM 1178 O O . ILE A 1 155 ? -7.069 -12.511 2.745 1.00 94.31 155 ILE A O 1
ATOM 1182 N N . ALA A 1 156 ? -5.050 -13.264 2.122 1.00 93.00 156 ALA A N 1
ATOM 1183 C CA . ALA A 1 156 ? -5.126 -14.493 2.912 1.00 93.00 156 ALA A CA 1
ATOM 1184 C C . ALA A 1 156 ? -5.180 -14.237 4.433 1.00 93.00 156 ALA A C 1
ATOM 1186 O O . ALA A 1 156 ? -5.941 -14.901 5.128 1.00 93.00 156 ALA A O 1
ATOM 1187 N N . GLU A 1 157 ? -4.408 -13.273 4.948 1.00 90.06 157 GLU A N 1
ATOM 1188 C CA . GLU A 1 157 ? -4.369 -12.928 6.381 1.00 90.06 157 GLU A CA 1
ATOM 1189 C C . GLU A 1 157 ? -5.685 -12.296 6.861 1.00 90.06 157 GLU A C 1
ATOM 1191 O O . GLU A 1 157 ? -6.113 -12.537 7.984 1.00 90.06 157 GLU A O 1
ATOM 1196 N N . THR A 1 158 ? -6.320 -11.466 6.027 1.00 88.25 158 THR A N 1
ATOM 1197 C CA . THR A 1 158 ? -7.466 -10.632 6.443 1.00 88.25 158 THR A CA 1
ATOM 1198 C C . THR A 1 158 ? -8.818 -11.104 5.913 1.00 88.25 158 THR A C 1
ATOM 1200 O O . THR A 1 158 ? -9.851 -10.631 6.378 1.00 88.25 158 THR A O 1
ATOM 1203 N N . GLY A 1 159 ? -8.837 -11.958 4.887 1.00 89.38 159 GLY A N 1
ATOM 1204 C CA . GLY A 1 159 ? -10.046 -12.306 4.136 1.00 89.38 159 GLY A CA 1
ATOM 1205 C C . GLY A 1 159 ? -10.623 -11.163 3.287 1.00 89.38 159 GLY A C 1
ATOM 1206 O O . GLY A 1 159 ? -11.648 -11.348 2.636 1.00 89.38 159 GLY A O 1
ATOM 1207 N N . ILE A 1 160 ? -9.993 -9.982 3.271 1.00 90.56 160 ILE A N 1
ATOM 1208 C CA . ILE A 1 160 ? -10.428 -8.836 2.468 1.00 90.56 160 ILE A CA 1
ATOM 1209 C C . ILE A 1 160 ? -9.840 -8.992 1.067 1.00 90.56 160 ILE A C 1
ATOM 1211 O O . ILE A 1 160 ? -8.621 -9.006 0.901 1.00 90.56 160 ILE A O 1
ATOM 1215 N N . ASP A 1 161 ? -10.696 -9.089 0.057 1.00 92.44 161 ASP A N 1
ATOM 1216 C CA . ASP A 1 161 ? -10.310 -9.180 -1.350 1.00 92.44 161 ASP A CA 1
ATOM 1217 C C . ASP A 1 161 ? -10.018 -7.793 -1.965 1.00 92.44 161 ASP A C 1
ATOM 1219 O O . ASP A 1 161 ? -10.132 -6.749 -1.318 1.00 92.44 161 ASP A O 1
ATOM 1223 N N . LEU A 1 162 ? -9.633 -7.753 -3.247 1.00 92.62 162 LEU A N 1
ATOM 1224 C CA . LEU A 1 162 ? -9.352 -6.486 -3.940 1.00 92.62 162 LEU A CA 1
ATOM 1225 C C . LEU A 1 162 ? -10.552 -5.532 -3.934 1.00 92.62 162 LEU A C 1
ATOM 1227 O O . LEU A 1 162 ? -10.358 -4.322 -3.800 1.00 92.62 162 LEU A O 1
ATOM 1231 N N . SER A 1 163 ? -11.775 -6.055 -4.062 1.00 92.19 163 SER A N 1
ATOM 1232 C CA . SER A 1 163 ? -12.979 -5.226 -4.040 1.00 92.19 163 SER A CA 1
ATOM 1233 C C . SER A 1 163 ? -13.167 -4.566 -2.670 1.00 92.19 163 SER A C 1
ATOM 1235 O O . SER A 1 163 ? -13.375 -3.354 -2.600 1.00 92.19 163 SER A O 1
ATOM 1237 N N . GLY A 1 164 ? -12.958 -5.311 -1.581 1.00 91.88 164 GLY A N 1
ATOM 1238 C CA . GLY A 1 164 ? -12.980 -4.801 -0.214 1.00 91.88 164 GLY A CA 1
ATOM 1239 C C . GLY A 1 164 ? -11.873 -3.784 0.081 1.00 91.88 164 GLY A C 1
ATOM 1240 O O . GLY A 1 164 ? -12.115 -2.803 0.785 1.00 91.88 164 GLY A O 1
ATOM 1241 N N . TRP A 1 165 ? -10.676 -3.953 -0.488 1.00 92.56 165 TRP A N 1
ATOM 1242 C CA . TRP A 1 165 ? -9.585 -2.976 -0.351 1.00 92.56 165 TRP A CA 1
ATOM 1243 C C . TRP A 1 165 ? -9.835 -1.666 -1.104 1.00 92.56 165 TRP A C 1
ATOM 1245 O O . TRP A 1 165 ? -9.370 -0.608 -0.670 1.00 92.56 165 TRP A O 1
ATOM 1255 N N . LEU A 1 166 ? -10.556 -1.731 -2.224 1.00 93.00 166 LEU A N 1
ATOM 1256 C C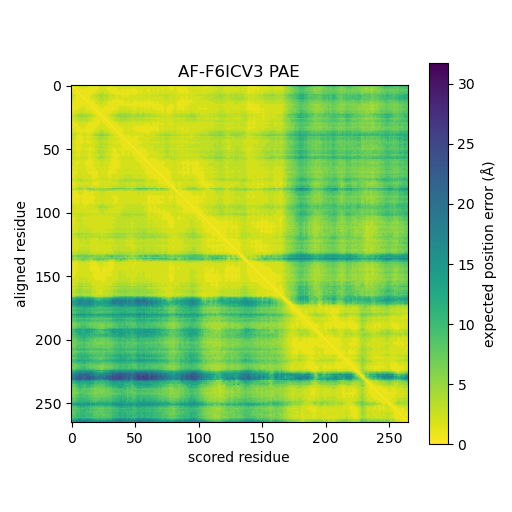A . LEU A 1 166 ? -10.912 -0.574 -3.050 1.00 93.00 166 LEU A CA 1
ATOM 1257 C C . LEU A 1 166 ? -12.218 0.095 -2.618 1.00 93.00 166 LEU A C 1
ATOM 1259 O O . LEU A 1 166 ? -12.460 1.255 -2.967 1.00 93.00 166 LEU A O 1
ATOM 1263 N N . ALA A 1 167 ? -13.053 -0.610 -1.857 1.00 89.94 167 ALA A N 1
ATOM 1264 C CA . ALA A 1 167 ? -14.293 -0.073 -1.335 1.00 89.94 167 ALA A CA 1
ATOM 1265 C C . ALA A 1 167 ? -14.022 1.185 -0.499 1.00 89.94 167 ALA A C 1
ATOM 1267 O O . ALA A 1 167 ? -13.142 1.234 0.367 1.00 89.94 167 ALA A O 1
ATOM 1268 N N . LYS A 1 168 ? -14.815 2.233 -0.739 1.00 78.81 168 LYS A N 1
ATOM 1269 C CA . LYS A 1 168 ? -14.799 3.402 0.139 1.00 78.81 168 LYS A CA 1
ATOM 1270 C C . LYS A 1 168 ? -15.274 2.954 1.523 1.00 78.81 168 LYS A C 1
ATOM 1272 O O . LYS A 1 168 ? -16.314 2.297 1.599 1.00 78.81 168 LYS A O 1
ATOM 1277 N N . PRO A 1 169 ? -14.575 3.323 2.611 1.00 71.81 169 PRO A N 1
ATOM 1278 C CA . PRO A 1 169 ? -15.058 3.011 3.945 1.00 71.81 169 PRO A CA 1
ATOM 1279 C C . PRO A 1 169 ? -16.449 3.622 4.115 1.00 71.81 169 PRO A C 1
ATOM 1281 O O . PRO A 1 169 ? -16.644 4.823 3.899 1.00 71.81 169 PRO A O 1
ATOM 1284 N N . ALA A 1 170 ? -17.423 2.781 4.459 1.00 73.44 170 ALA A N 1
ATOM 1285 C CA . ALA A 1 170 ? -18.768 3.240 4.751 1.00 73.44 170 ALA A CA 1
ATOM 1286 C C . ALA A 1 170 ? -18.711 4.257 5.897 1.00 73.44 170 ALA A C 1
ATOM 1288 O O . ALA A 1 170 ? -17.986 4.068 6.878 1.00 73.44 170 ALA A O 1
ATOM 1289 N N . LYS A 1 171 ? -19.467 5.353 5.779 1.00 77.75 171 LYS A N 1
ATOM 1290 C CA . LYS A 1 171 ? -19.588 6.298 6.890 1.00 77.75 171 LYS A CA 1
ATOM 1291 C C . LYS A 1 171 ? -20.278 5.573 8.051 1.00 77.75 171 LYS A C 1
ATOM 1293 O O . LYS A 1 171 ? -21.374 5.055 7.832 1.00 77.75 171 LYS A O 1
ATOM 1298 N N . PRO A 1 172 ? -19.685 5.553 9.258 1.00 78.06 172 PRO A N 1
ATOM 1299 C CA . PRO A 1 172 ? -20.354 4.973 10.406 1.00 78.06 172 PRO A CA 1
ATOM 1300 C C . PRO A 1 172 ? -21.639 5.750 10.673 1.00 78.06 172 PRO A C 1
ATOM 1302 O O . PRO A 1 172 ? -21.622 6.985 10.764 1.00 78.06 172 PRO A O 1
ATOM 1305 N N . GLY A 1 173 ? -22.740 5.029 10.827 1.00 85.38 173 GLY A N 1
ATOM 1306 C CA . GLY A 1 173 ? -24.015 5.558 11.267 1.00 85.38 173 GLY A CA 1
ATOM 1307 C C . GLY A 1 173 ? -23.944 6.150 12.674 1.00 85.38 173 GLY A C 1
ATOM 1308 O O . GLY A 1 173 ? -22.882 6.286 13.307 1.00 85.38 173 GLY A O 1
ATOM 1309 N N . LYS A 1 174 ? -25.109 6.576 13.163 1.00 91.31 174 LYS A N 1
ATOM 1310 C CA . LYS A 1 174 ? -25.241 7.074 14.533 1.00 91.31 174 LYS A CA 1
ATOM 1311 C C . LYS A 1 174 ? -25.147 5.897 15.498 1.00 91.31 174 LYS A C 1
ATOM 1313 O O . LYS A 1 174 ? -25.724 4.847 15.241 1.00 91.31 174 LYS A O 1
ATOM 1318 N N . ALA A 1 175 ? -24.448 6.107 16.611 1.00 93.94 175 ALA A N 1
ATOM 1319 C CA . ALA A 1 175 ? -24.469 5.143 17.696 1.00 93.94 175 ALA A CA 1
ATOM 1320 C C . ALA A 1 175 ? -25.908 4.977 18.223 1.00 93.94 175 ALA A C 1
ATOM 1322 O O . ALA A 1 175 ? -26.635 5.978 18.295 1.00 93.94 175 ALA A O 1
ATOM 1323 N N . PRO A 1 176 ? -26.320 3.752 18.587 1.00 96.12 176 PRO A N 1
ATOM 1324 C CA . PRO A 1 176 ? -27.632 3.511 19.169 1.00 96.12 176 PRO A CA 1
ATOM 1325 C C . PRO A 1 176 ? -27.804 4.289 20.478 1.00 96.12 176 PRO A C 1
ATOM 1327 O O . PRO A 1 176 ? -26.841 4.585 21.194 1.00 96.12 176 PRO A O 1
ATOM 1330 N N . ARG A 1 177 ? -29.053 4.655 20.787 1.00 97.00 177 ARG A N 1
ATOM 1331 C CA . ARG A 1 177 ? -29.378 5.347 22.037 1.00 97.00 177 ARG A CA 1
ATOM 1332 C C . ARG A 1 177 ? -29.251 4.358 23.194 1.00 97.00 177 ARG A C 1
ATOM 1334 O O . ARG A 1 177 ? -29.872 3.303 23.166 1.00 97.00 177 ARG A O 1
ATOM 1341 N N . ALA A 1 178 ? -28.472 4.732 24.205 1.00 97.44 178 ALA A N 1
ATOM 1342 C CA . ALA A 1 178 ? -28.330 3.955 25.430 1.00 97.44 178 ALA A CA 1
ATOM 1343 C C . ALA A 1 178 ? -29.677 3.820 26.157 1.00 97.44 178 ALA A C 1
ATOM 1345 O O . ALA A 1 178 ? -30.410 4.809 26.277 1.00 97.44 178 ALA A O 1
ATOM 1346 N N . ALA A 1 179 ? -29.965 2.624 26.668 1.00 97.00 179 ALA A N 1
ATOM 1347 C CA . ALA A 1 179 ? -31.098 2.367 27.542 1.00 97.00 179 ALA A CA 1
ATOM 1348 C C . ALA A 1 179 ? -31.034 3.242 28.807 1.00 97.00 179 ALA A C 1
ATOM 1350 O O . ALA A 1 179 ? -29.967 3.678 29.264 1.00 97.00 179 ALA A O 1
ATOM 1351 N N . GLU A 1 180 ? -32.202 3.552 29.368 1.00 96.38 180 GLU A N 1
ATOM 1352 C CA . GLU A 1 180 ? -32.291 4.426 30.540 1.00 96.38 180 GLU A CA 1
ATOM 1353 C C . GLU A 1 180 ? -31.722 3.763 31.795 1.00 96.38 180 GLU A C 1
ATOM 1355 O O . GLU A 1 180 ? -31.103 4.448 32.612 1.00 96.38 180 GLU A O 1
ATOM 1360 N N . THR A 1 181 ? -31.834 2.442 31.884 1.00 95.88 181 THR A N 1
ATOM 1361 C CA . THR A 1 181 ? -31.310 1.596 32.955 1.00 95.88 181 THR A CA 1
ATOM 1362 C C . THR A 1 181 ? -30.468 0.465 32.365 1.00 95.88 181 THR A C 1
ATOM 1364 O O . THR A 1 181 ? -30.477 0.233 31.156 1.00 95.88 181 THR A O 1
ATOM 1367 N N . GLY A 1 182 ? -29.703 -0.214 33.214 1.00 95.69 182 GLY A N 1
ATOM 1368 C CA . GLY A 1 182 ? -28.915 -1.378 32.825 1.00 95.69 182 GLY A CA 1
ATOM 1369 C C . GLY A 1 182 ? -27.564 -1.437 33.535 1.00 95.69 182 GLY A C 1
ATOM 1370 O O . GLY A 1 182 ? -27.110 -0.431 34.088 1.00 95.69 182 GLY A O 1
ATOM 1371 N N . PRO A 1 183 ? -26.917 -2.609 33.523 1.00 97.19 183 PRO A N 1
ATOM 1372 C CA . PRO A 1 183 ? -25.668 -2.846 34.246 1.00 97.19 183 PRO A CA 1
ATOM 1373 C C . PRO A 1 183 ? -24.490 -2.006 33.729 1.00 97.19 183 PRO A C 1
ATOM 1375 O O . PRO A 1 183 ? -23.557 -1.746 34.479 1.00 97.19 183 PRO A O 1
ATOM 1378 N N . LEU A 1 184 ? -24.537 -1.517 32.484 1.00 97.75 184 LEU A N 1
ATOM 1379 C CA . LEU A 1 184 ? -23.500 -0.651 31.910 1.00 97.75 184 LEU A CA 1
ATOM 1380 C C . LEU A 1 184 ? -23.842 0.843 31.995 1.00 97.75 184 LEU A C 1
ATOM 1382 O O . LEU A 1 184 ? -23.199 1.673 31.339 1.00 97.75 184 LEU A O 1
ATOM 1386 N N . LYS A 1 185 ? -24.857 1.225 32.778 1.00 97.69 185 LYS A N 1
ATOM 1387 C CA . LYS A 1 185 ? -25.236 2.630 32.933 1.00 97.69 185 LYS A CA 1
ATOM 1388 C C . LYS A 1 185 ? -24.056 3.454 33.454 1.00 97.69 185 LYS A C 1
ATOM 1390 O O . LYS A 1 185 ? -23.422 3.114 34.442 1.00 97.69 185 LYS A O 1
ATOM 1395 N N . GLY A 1 186 ? -23.782 4.572 32.782 1.00 95.81 186 GLY A N 1
ATOM 1396 C CA . GLY A 1 186 ? -22.671 5.468 33.121 1.00 95.81 186 GLY A CA 1
ATOM 1397 C C . GLY A 1 186 ? -21.369 5.151 32.381 1.00 95.81 186 GLY A C 1
ATOM 1398 O O . GLY A 1 186 ? -20.524 6.039 32.260 1.00 95.81 186 GLY A O 1
ATOM 1399 N N . HIS A 1 187 ? -21.234 3.961 31.787 1.00 97.94 187 HIS A N 1
ATOM 1400 C CA . HIS A 1 187 ? -20.072 3.649 30.964 1.00 97.94 187 HIS A CA 1
ATOM 1401 C C . HIS A 1 187 ? -20.099 4.386 29.622 1.00 97.94 187 HIS A C 1
ATOM 1403 O O . HIS A 1 187 ? -21.137 4.547 28.969 1.00 97.94 187 HIS A O 1
ATOM 1409 N N . ARG A 1 188 ? -18.910 4.816 29.195 1.00 98.12 188 ARG A N 1
ATOM 1410 C CA . ARG A 1 188 ? -18.639 5.427 27.894 1.00 98.12 188 ARG A CA 1
ATOM 1411 C C . ARG A 1 188 ? -17.672 4.517 27.159 1.00 98.12 188 ARG A C 1
ATOM 1413 O O . ARG A 1 188 ? -16.487 4.495 27.488 1.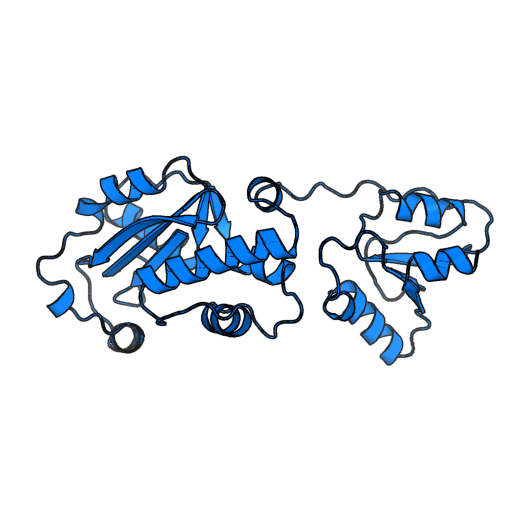00 98.12 188 ARG A O 1
ATOM 1420 N N . ILE A 1 189 ? -18.203 3.748 26.217 1.00 98.25 189 ILE A N 1
ATOM 1421 C CA . ILE A 1 189 ? -17.530 2.569 25.675 1.00 98.25 189 ILE A CA 1
ATOM 1422 C C . ILE A 1 189 ? -17.086 2.815 24.239 1.00 98.25 189 ILE A C 1
ATOM 1424 O O . ILE A 1 189 ? -17.902 3.169 23.386 1.00 98.25 189 ILE A O 1
ATOM 1428 N N . ALA A 1 190 ? -15.795 2.638 23.976 1.00 96.69 190 ALA A N 1
ATOM 1429 C CA . ALA A 1 190 ? -15.268 2.537 22.621 1.00 96.69 190 ALA A CA 1
ATOM 1430 C C . ALA A 1 190 ? -15.248 1.064 22.191 1.00 96.69 190 ALA A C 1
ATOM 1432 O O . ALA A 1 190 ? -15.087 0.176 23.027 1.00 96.69 190 ALA A O 1
ATOM 1433 N N . ILE A 1 191 ? -15.402 0.814 20.892 1.00 94.88 191 ILE A N 1
ATOM 1434 C CA . ILE A 1 191 ? -15.403 -0.535 20.321 1.00 94.88 191 ILE A CA 1
ATOM 1435 C C . ILE A 1 191 ? -14.168 -0.697 19.439 1.00 94.88 191 ILE A C 1
ATOM 1437 O O . ILE A 1 191 ? -13.865 0.181 18.628 1.00 94.88 191 ILE A O 1
ATOM 1441 N N . LEU A 1 192 ? -13.478 -1.826 19.582 1.00 92.00 192 LEU A N 1
ATOM 1442 C CA . LEU A 1 192 ? -12.442 -2.281 18.661 1.00 92.00 192 LEU A CA 1
ATOM 1443 C C . LEU A 1 192 ? -12.950 -3.501 17.884 1.00 92.00 192 LEU A C 1
ATOM 1445 O O . LEU A 1 192 ? -13.467 -4.428 18.489 1.00 92.00 192 LEU A O 1
ATOM 1449 N N . GLY A 1 193 ? -12.789 -3.513 16.559 1.00 87.06 193 GLY A N 1
ATOM 1450 C CA . GLY A 1 193 ? -13.166 -4.644 15.692 1.00 87.06 193 GLY A CA 1
ATOM 1451 C C . GLY A 1 193 ? -14.510 -4.487 14.969 1.00 87.06 193 GLY A C 1
ATOM 1452 O O . GLY A 1 193 ? -14.641 -4.965 13.850 1.00 87.06 193 GLY A O 1
ATOM 1453 N N . GLU A 1 194 ? -15.437 -3.702 15.520 1.00 88.56 194 GLU A N 1
ATOM 1454 C CA . GLU A 1 194 ? -16.747 -3.396 14.922 1.00 88.56 194 GLU A CA 1
ATOM 1455 C C . GLU A 1 194 ? -17.013 -1.890 14.850 1.00 88.56 194 GLU A C 1
ATOM 1457 O O . GLU A 1 194 ? -16.397 -1.078 15.553 1.00 88.56 194 GLU A O 1
ATOM 1462 N N . ARG A 1 195 ? -17.968 -1.494 14.005 1.00 88.31 195 ARG A N 1
ATOM 1463 C CA . ARG A 1 195 ? -18.426 -0.105 13.950 1.00 88.31 195 ARG A CA 1
ATOM 1464 C C . ARG A 1 195 ? -19.384 0.208 15.096 1.00 88.31 195 ARG A C 1
ATOM 1466 O O . ARG A 1 195 ? -20.152 -0.618 15.576 1.00 88.31 195 ARG A O 1
ATOM 1473 N N . ARG A 1 196 ? -19.426 1.488 15.469 1.00 90.56 196 ARG A N 1
ATOM 1474 C CA . ARG A 1 196 ? -20.310 2.020 16.524 1.00 90.56 196 ARG A CA 1
ATOM 1475 C C . ARG A 1 196 ? -21.815 1.935 16.229 1.00 90.56 196 ARG A C 1
ATOM 1477 O O . ARG A 1 196 ? -22.605 2.395 17.046 1.00 90.56 196 ARG A O 1
ATOM 1484 N N . ASP A 1 197 ? -22.202 1.481 15.047 1.00 89.31 197 ASP A N 1
ATOM 1485 C CA . ASP A 1 197 ? -23.585 1.334 14.594 1.00 89.31 197 ASP A CA 1
ATOM 1486 C C . ASP A 1 197 ? -23.952 -0.123 14.259 1.00 89.31 197 ASP A C 1
ATOM 1488 O O . ASP A 1 197 ? -25.027 -0.379 13.721 1.00 89.31 197 ASP A O 1
ATOM 1492 N N . GLU A 1 198 ? -23.075 -1.070 14.599 1.00 91.62 198 GLU A N 1
ATOM 1493 C CA . GLU A 1 198 ? -23.251 -2.509 14.371 1.00 91.62 198 GLU A CA 1
ATOM 1494 C C . GLU A 1 198 ? -23.756 -3.243 15.629 1.00 91.62 198 GLU A C 1
ATOM 1496 O O . GLU A 1 198 ? -24.214 -2.625 16.599 1.00 91.62 198 GLU A O 1
ATOM 1501 N N . ALA A 1 199 ? -23.746 -4.577 15.588 1.00 94.06 199 ALA A N 1
ATOM 1502 C CA . ALA A 1 199 ? -24.408 -5.448 16.553 1.00 94.06 199 ALA A CA 1
ATOM 1503 C C . ALA A 1 199 ? -23.862 -5.280 17.976 1.00 94.06 199 ALA A C 1
ATOM 1505 O O . ALA A 1 199 ? -24.649 -5.158 18.921 1.00 94.06 199 ALA A O 1
ATOM 1506 N N . LEU A 1 200 ? -22.538 -5.191 18.146 1.00 95.19 200 LEU A N 1
ATOM 1507 C CA . LEU A 1 200 ? -21.954 -4.971 19.468 1.00 95.19 200 LEU A CA 1
ATOM 1508 C C . LEU A 1 200 ? -22.374 -3.617 20.052 1.00 95.19 200 LEU A C 1
ATOM 1510 O O . LEU A 1 200 ? -22.709 -3.520 21.231 1.00 95.19 200 LEU A O 1
ATOM 1514 N N . ALA A 1 201 ? -22.446 -2.567 19.232 1.00 96.06 201 ALA A N 1
ATOM 1515 C CA . ALA A 1 201 ? -22.903 -1.264 19.700 1.00 96.06 201 ALA A CA 1
ATOM 1516 C C . ALA A 1 201 ? -24.364 -1.296 20.172 1.00 96.06 201 ALA A C 1
ATOM 1518 O O . ALA A 1 201 ? -24.694 -0.682 21.189 1.00 96.06 201 ALA A O 1
ATOM 1519 N N . GLN A 1 202 ? -25.228 -2.025 19.458 1.00 96.31 202 GLN A N 1
ATOM 1520 C CA . GLN A 1 202 ? -26.627 -2.224 19.848 1.00 96.31 202 GLN A CA 1
ATOM 1521 C C . GLN A 1 202 ? -26.728 -2.979 21.173 1.00 96.31 202 GLN A C 1
ATOM 1523 O O . GLN A 1 202 ? -27.455 -2.544 22.065 1.00 96.31 202 GLN A O 1
ATOM 1528 N N . PHE A 1 203 ? -25.947 -4.049 21.334 1.00 97.00 203 PHE A N 1
ATOM 1529 C CA . PHE A 1 203 ? -25.874 -4.812 22.576 1.00 97.00 203 PHE A CA 1
ATOM 1530 C C . PHE A 1 203 ? -25.440 -3.940 23.764 1.00 97.00 203 PHE A C 1
ATOM 1532 O O . PHE A 1 203 ? -26.128 -3.906 24.785 1.00 97.00 203 PHE A O 1
ATOM 1539 N N . LEU A 1 204 ? -24.347 -3.185 23.624 1.00 97.81 204 LEU A N 1
ATOM 1540 C CA . LEU A 1 204 ? -23.834 -2.308 24.682 1.00 97.81 204 LEU A CA 1
ATOM 1541 C C . LEU A 1 204 ? -24.854 -1.227 25.066 1.00 97.81 204 LEU A C 1
ATOM 1543 O O . LEU A 1 204 ? -25.095 -0.982 26.250 1.00 97.81 204 LEU A O 1
ATOM 1547 N N . ALA A 1 205 ? -25.487 -0.598 24.071 1.00 97.69 205 ALA A N 1
ATOM 1548 C CA . ALA A 1 205 ? -26.501 0.422 24.305 1.00 97.69 205 ALA A CA 1
ATOM 1549 C C . ALA A 1 205 ? -27.752 -0.142 24.990 1.00 97.69 205 ALA A C 1
ATOM 1551 O O . ALA A 1 205 ? -28.275 0.507 25.896 1.00 97.69 205 ALA A O 1
ATOM 1552 N N . ALA A 1 206 ? -28.194 -1.351 24.627 1.00 97.75 206 ALA A N 1
ATOM 1553 C CA . ALA A 1 206 ? -29.319 -2.026 25.278 1.00 97.75 206 ALA A CA 1
ATOM 1554 C C . ALA A 1 206 ? -29.067 -2.296 26.774 1.00 97.75 206 ALA A C 1
ATOM 1556 O O . ALA A 1 206 ? -30.010 -2.281 27.558 1.00 97.75 206 ALA A O 1
ATOM 1557 N N . HIS A 1 207 ? -27.803 -2.447 27.184 1.00 98.25 207 HIS A N 1
ATOM 1558 C CA . HIS A 1 207 ? -27.399 -2.609 28.588 1.00 98.25 207 HIS A CA 1
ATOM 1559 C C . HIS A 1 207 ? -27.068 -1.277 29.289 1.00 98.25 207 HIS A C 1
ATOM 1561 O O . HIS A 1 207 ? -26.549 -1.273 30.406 1.00 98.25 207 HIS A O 1
ATOM 1567 N N . GLY A 1 208 ? -27.369 -0.136 28.658 1.00 97.62 208 GLY A N 1
ATOM 1568 C CA . GLY A 1 208 ? -27.263 1.199 29.256 1.00 97.62 208 GLY A CA 1
ATOM 1569 C C . GLY A 1 208 ? -25.957 1.951 28.973 1.00 97.62 208 GLY A C 1
ATOM 1570 O O . GLY A 1 208 ? -25.790 3.075 29.461 1.00 97.62 208 GLY A O 1
ATOM 1571 N N . ALA A 1 209 ? -25.043 1.391 28.173 1.00 98.06 209 ALA A N 1
ATOM 1572 C CA . ALA A 1 209 ? -23.773 2.036 27.845 1.00 98.06 209 ALA A CA 1
ATOM 1573 C C . ALA A 1 209 ? -23.919 3.123 26.774 1.00 98.06 209 ALA A C 1
ATOM 1575 O O . ALA A 1 209 ? -24.633 2.967 25.782 1.00 98.06 209 ALA A O 1
ATOM 1576 N N . ARG A 1 210 ? -23.146 4.207 26.897 1.00 98.06 210 ARG A N 1
ATOM 1577 C CA . ARG A 1 210 ? -22.984 5.185 25.815 1.00 98.06 210 ARG A CA 1
ATOM 1578 C C . ARG A 1 210 ? -21.812 4.784 24.922 1.00 98.06 210 ARG A C 1
ATOM 1580 O O . ARG A 1 210 ? -20.661 4.938 25.320 1.00 98.06 210 ARG A O 1
ATOM 1587 N N . VAL A 1 211 ? -22.093 4.369 23.690 1.00 97.69 211 VAL A N 1
ATOM 1588 C CA . VAL A 1 211 ? -21.042 4.083 22.701 1.00 97.69 211 VAL A CA 1
ATOM 1589 C C . VAL A 1 211 ? -20.422 5.391 22.189 1.00 97.69 211 VAL A C 1
ATOM 1591 O O . VAL A 1 211 ? -21.130 6.313 21.771 1.00 97.69 211 VAL A O 1
ATOM 1594 N N . VAL A 1 212 ? -19.092 5.494 22.240 1.00 95.62 212 VAL A N 1
ATOM 1595 C CA . VAL A 1 212 ? -18.316 6.646 21.751 1.00 95.62 212 VAL A CA 1
ATOM 1596 C C . VAL A 1 212 ? -17.632 6.332 20.417 1.00 95.62 212 VAL A C 1
ATOM 1598 O O . VAL A 1 212 ? -17.532 5.183 20.004 1.00 95.62 212 VAL A O 1
ATOM 1601 N N . SER A 1 213 ? -17.193 7.366 19.694 1.00 91.75 213 SER A N 1
ATOM 1602 C CA . SER A 1 213 ? -16.578 7.205 18.366 1.00 91.75 213 SER A CA 1
ATOM 1603 C C . SER A 1 213 ? -15.150 6.669 18.390 1.00 91.75 213 SER A C 1
ATOM 1605 O O . SER A 1 213 ? -14.701 6.134 17.384 1.00 91.75 213 SER A O 1
ATOM 1607 N N . SER A 1 214 ? -14.431 6.899 19.485 1.00 94.00 214 SER A N 1
ATOM 1608 C CA . SER A 1 214 ? -13.042 6.494 19.687 1.00 94.00 214 SER A CA 1
ATOM 1609 C C . SER A 1 214 ? -12.689 6.605 21.166 1.00 94.00 214 SER A C 1
ATOM 1611 O O . SER A 1 214 ? -13.348 7.330 21.920 1.00 94.00 214 SER A O 1
ATOM 1613 N N . VAL A 1 215 ? -11.633 5.906 21.569 1.00 96.88 215 VAL A N 1
ATOM 1614 C CA . VAL A 1 215 ? -11.020 6.016 22.888 1.00 96.88 215 VAL A CA 1
ATOM 1615 C C . VAL A 1 215 ? -10.562 7.457 23.100 1.00 96.88 215 VAL A C 1
ATOM 1617 O O . VAL A 1 215 ? -9.958 8.085 22.230 1.00 96.88 215 VAL A O 1
ATOM 1620 N N . GLY A 1 216 ? -10.833 8.009 24.273 1.00 95.56 216 GLY A N 1
ATOM 1621 C CA . GLY A 1 216 ? -10.468 9.364 24.673 1.00 95.56 216 GLY A CA 1
ATOM 1622 C C . GLY A 1 216 ? -10.541 9.528 26.186 1.00 95.56 216 GLY A C 1
ATOM 1623 O O . GLY A 1 216 ? -10.887 8.592 26.894 1.00 95.56 216 GLY A O 1
ATOM 1624 N N . THR A 1 217 ? -10.271 10.732 26.687 1.00 93.88 217 THR A N 1
ATOM 1625 C CA . THR A 1 217 ? -10.155 11.018 28.134 1.00 93.88 217 THR A CA 1
ATOM 1626 C C . THR A 1 217 ? -11.410 10.712 28.954 1.00 93.88 217 THR A C 1
ATOM 1628 O O . THR A 1 217 ? -11.321 10.520 30.157 1.00 93.88 217 THR A O 1
ATOM 1631 N N . THR A 1 218 ? -12.582 10.656 28.315 1.00 94.81 218 THR A N 1
ATOM 1632 C CA . THR A 1 218 ? -13.863 10.317 28.965 1.00 94.81 218 THR A CA 1
ATOM 1633 C C . THR A 1 218 ? -14.289 8.866 28.744 1.00 94.81 218 THR A C 1
ATOM 1635 O O . THR A 1 218 ? -15.419 8.516 29.065 1.00 94.81 218 THR A O 1
ATOM 1638 N N . THR A 1 219 ? -13.455 8.044 28.107 1.00 97.56 219 THR A N 1
ATOM 1639 C CA . THR A 1 219 ? -13.768 6.634 27.838 1.00 97.56 219 THR A CA 1
ATOM 1640 C C . THR A 1 219 ? -13.503 5.829 29.095 1.00 97.56 219 THR A C 1
ATOM 1642 O O . THR A 1 219 ? -12.414 5.917 29.652 1.00 97.56 219 THR A O 1
ATOM 1645 N N . THR A 1 220 ? -14.493 5.060 29.536 1.00 97.88 220 THR A N 1
ATOM 1646 C CA . THR A 1 220 ? -14.376 4.227 30.741 1.00 97.88 220 THR A CA 1
ATOM 1647 C C . THR A 1 220 ? -14.101 2.768 30.405 1.00 97.88 220 THR A C 1
ATOM 1649 O O . THR A 1 220 ? -13.654 2.022 31.266 1.00 97.88 220 THR A O 1
ATOM 1652 N N . MET A 1 221 ? -14.350 2.347 29.162 1.00 98.06 221 MET A N 1
ATOM 1653 C CA . MET A 1 221 ? -14.092 0.979 28.725 1.00 98.06 221 MET A CA 1
ATOM 1654 C C . MET A 1 221 ? -13.795 0.922 27.223 1.00 98.06 221 MET A C 1
ATOM 1656 O O . MET A 1 221 ? -14.439 1.611 26.426 1.00 98.06 221 MET A O 1
ATOM 1660 N N . LEU A 1 222 ? -12.841 0.085 26.834 1.00 97.38 222 LEU A N 1
ATOM 1661 C CA . LEU A 1 222 ? -12.648 -0.392 25.471 1.00 97.38 222 LEU A CA 1
ATOM 1662 C C . LEU A 1 222 ? -13.128 -1.844 25.407 1.00 97.38 222 LEU A C 1
ATOM 1664 O O . LEU A 1 222 ? -12.588 -2.695 26.110 1.00 97.38 222 LEU A O 1
ATOM 1668 N N . VAL A 1 223 ? -14.124 -2.115 24.562 1.00 96.31 223 VAL A N 1
ATOM 1669 C CA . VAL A 1 223 ? -14.620 -3.477 24.321 1.00 96.31 223 VAL A CA 1
ATOM 1670 C C . VAL A 1 223 ? -14.093 -3.977 22.987 1.00 96.31 223 VAL A C 1
ATOM 1672 O O . VAL A 1 223 ? -14.268 -3.326 21.954 1.00 96.31 223 VAL A O 1
ATOM 1675 N N . ILE A 1 224 ? -13.447 -5.137 23.018 1.00 93.62 224 ILE A N 1
ATOM 1676 C CA . ILE A 1 224 ? -12.861 -5.771 21.843 1.00 93.62 224 ILE A CA 1
ATOM 1677 C C . ILE A 1 224 ? -13.852 -6.795 21.285 1.00 93.62 224 ILE A C 1
ATOM 1679 O O . ILE A 1 224 ? -14.142 -7.795 21.937 1.00 93.62 224 ILE A O 1
ATOM 1683 N N . SER A 1 225 ? -14.387 -6.530 20.092 1.00 91.38 225 SER A N 1
ATOM 1684 C CA . SER A 1 225 ? -15.338 -7.408 19.405 1.00 91.38 225 SER A CA 1
ATOM 1685 C C . SER A 1 225 ? -14.741 -8.790 19.142 1.00 91.38 225 SER A C 1
ATOM 1687 O O . SER A 1 225 ? -13.554 -8.933 18.845 1.00 91.38 225 SER A O 1
ATOM 1689 N N . THR A 1 226 ? -15.595 -9.808 19.212 1.00 83.94 226 THR A N 1
ATOM 1690 C CA . THR A 1 226 ? -15.292 -11.171 18.758 1.00 83.94 226 THR A CA 1
ATOM 1691 C C . THR A 1 226 ? -15.085 -11.250 17.246 1.00 83.94 226 THR A C 1
ATOM 1693 O O . THR A 1 226 ? -14.252 -12.025 16.772 1.00 83.94 226 THR A O 1
ATOM 1696 N N . HIS A 1 227 ? -15.796 -10.422 16.478 1.00 71.44 227 HIS A N 1
ATOM 1697 C CA . HIS A 1 227 ? -15.570 -10.239 15.051 1.00 71.44 227 HIS A CA 1
ATOM 1698 C C . HIS A 1 227 ? -14.357 -9.325 14.863 1.00 71.44 227 HIS A C 1
ATOM 1700 O O . HIS A 1 227 ? -14.476 -8.131 14.607 1.00 71.44 227 HIS A O 1
ATOM 1706 N N . GLN A 1 228 ? -13.156 -9.888 15.009 1.00 67.81 228 GLN A N 1
ATOM 1707 C CA . GLN A 1 228 ? -11.921 -9.182 14.677 1.00 67.81 228 GLN A CA 1
ATOM 1708 C C . GLN A 1 228 ? -11.549 -9.423 13.210 1.00 67.81 228 GLN A C 1
ATOM 1710 O O . GLN A 1 228 ? -11.022 -10.490 12.890 1.00 67.81 228 GLN A O 1
ATOM 1715 N N . PRO A 1 229 ? -11.704 -8.438 12.306 1.00 60.34 229 PRO A N 1
ATOM 1716 C CA . PRO A 1 229 ? -11.272 -8.591 10.914 1.00 60.34 229 PRO A CA 1
ATOM 1717 C C . PRO A 1 229 ? -9.744 -8.729 10.734 1.00 60.34 229 PRO A C 1
ATOM 1719 O O . PRO A 1 229 ? -9.287 -8.926 9.612 1.00 60.34 229 PRO A O 1
ATOM 1722 N N . PHE A 1 230 ? -8.941 -8.605 11.802 1.00 60.38 230 PHE A N 1
ATOM 1723 C CA . PHE A 1 230 ? -7.465 -8.639 11.758 1.00 60.38 230 PHE A CA 1
ATOM 1724 C C . PHE A 1 230 ? -6.839 -9.681 12.703 1.00 60.38 230 PHE A C 1
ATOM 1726 O O . PHE A 1 230 ? -5.629 -9.657 12.935 1.00 60.38 230 PHE A O 1
ATOM 1733 N N . GLY A 1 231 ? -7.648 -10.583 13.270 1.00 64.50 231 GLY A N 1
ATOM 1734 C CA . GLY A 1 231 ? -7.170 -11.679 14.115 1.00 64.50 231 GLY A CA 1
ATOM 1735 C C . GLY A 1 231 ? -6.468 -11.230 15.404 1.00 64.50 231 GLY A C 1
ATOM 1736 O O . GLY A 1 231 ? -6.976 -10.414 16.155 1.00 64.50 231 GLY A O 1
ATOM 1737 N N . ARG A 1 232 ? -5.285 -11.790 15.674 1.00 67.56 232 ARG A N 1
ATOM 1738 C CA . ARG A 1 232 ? -4.566 -11.775 16.971 1.00 67.56 232 ARG A CA 1
ATOM 1739 C C . ARG A 1 232 ? -3.809 -10.483 17.331 1.00 67.56 232 ARG A C 1
ATOM 1741 O O . ARG A 1 232 ? -3.024 -10.484 18.274 1.00 67.56 232 ARG A O 1
ATOM 1748 N N . TRP A 1 233 ? -3.979 -9.397 16.577 1.00 78.75 233 TRP A N 1
ATOM 1749 C CA . TRP A 1 233 ? -3.144 -8.188 16.698 1.00 78.75 233 TRP A CA 1
ATOM 1750 C C . TRP A 1 233 ? -3.856 -6.996 17.352 1.00 78.75 233 TRP A C 1
ATOM 1752 O O . TRP A 1 233 ? -3.547 -5.843 17.043 1.00 78.75 233 TRP A O 1
ATOM 1762 N N . GLU A 1 234 ? -4.800 -7.247 18.261 1.00 80.88 234 GLU A N 1
ATOM 1763 C CA . GLU A 1 234 ? -5.574 -6.204 18.951 1.00 80.88 234 GLU A CA 1
ATOM 1764 C C . GLU A 1 234 ? -4.689 -5.171 19.662 1.00 80.88 234 GLU A C 1
ATOM 1766 O O . GLU A 1 234 ? -4.894 -3.970 19.490 1.00 80.88 234 GLU A O 1
ATOM 1771 N N . ALA A 1 235 ? -3.628 -5.613 20.345 1.00 83.88 235 ALA A N 1
ATOM 1772 C CA . ALA A 1 235 ? -2.709 -4.738 21.072 1.00 83.88 235 ALA A CA 1
ATOM 1773 C C . ALA A 1 235 ? -1.939 -3.764 20.159 1.00 83.88 235 ALA A C 1
ATOM 1775 O O . ALA A 1 235 ? -1.496 -2.703 20.599 1.00 83.88 235 ALA A O 1
ATOM 1776 N N . ALA A 1 236 ? -1.800 -4.086 18.868 1.00 83.44 236 ALA A N 1
ATOM 1777 C CA . ALA A 1 236 ? -1.166 -3.207 17.888 1.00 83.44 236 ALA A CA 1
ATOM 1778 C C . ALA A 1 236 ? -2.126 -2.129 17.340 1.00 83.44 236 ALA A C 1
ATOM 1780 O O . ALA A 1 236 ? -1.690 -1.143 16.729 1.00 83.44 236 ALA A O 1
ATOM 1781 N N . GLN A 1 237 ? -3.434 -2.273 17.570 1.00 86.50 237 GLN A N 1
ATOM 1782 C CA . GLN A 1 237 ? -4.443 -1.347 17.064 1.00 86.50 237 GLN A CA 1
ATOM 1783 C C . GLN A 1 237 ? -4.356 0.012 17.760 1.00 86.50 237 GLN A C 1
ATOM 1785 O O . GLN A 1 237 ? -3.991 0.131 18.931 1.00 86.50 237 GLN A O 1
ATOM 1790 N N . ALA A 1 238 ? -4.680 1.074 17.020 1.00 88.31 238 ALA A N 1
ATOM 1791 C CA . ALA A 1 238 ? -4.562 2.444 17.519 1.00 88.31 238 ALA A CA 1
ATOM 1792 C C . ALA A 1 238 ? -5.427 2.688 18.767 1.00 88.31 238 ALA A C 1
ATOM 1794 O O . ALA A 1 238 ? -4.941 3.274 19.733 1.00 88.31 238 ALA A O 1
ATOM 1795 N N . GLU A 1 239 ? -6.668 2.195 18.768 1.00 91.69 239 GLU A N 1
ATOM 1796 C CA . GLU A 1 239 ? -7.594 2.350 19.896 1.00 91.69 239 GLU A CA 1
ATOM 1797 C C . GLU A 1 239 ? -7.114 1.583 21.135 1.00 91.69 239 GLU A C 1
ATOM 1799 O O . GLU A 1 239 ? -7.118 2.145 22.227 1.00 91.69 239 GLU A O 1
ATOM 1804 N N . HIS A 1 240 ? -6.594 0.360 20.967 1.00 93.44 240 HIS A N 1
ATOM 1805 C CA . HIS A 1 240 ? -6.016 -0.409 22.073 1.00 93.44 240 HIS A CA 1
ATOM 1806 C C . HIS A 1 240 ? -4.798 0.296 22.674 1.00 93.44 240 HIS A C 1
ATOM 1808 O O . HIS A 1 240 ? -4.746 0.525 23.878 1.00 93.44 240 HIS A O 1
ATOM 1814 N N . ARG A 1 241 ? -3.838 0.729 21.845 1.00 92.69 241 ARG A N 1
ATOM 1815 C CA . ARG A 1 241 ? -2.663 1.483 22.321 1.00 92.69 241 ARG A CA 1
ATOM 1816 C C . ARG A 1 241 ? -3.047 2.788 23.011 1.00 92.69 241 ARG A C 1
ATOM 1818 O O . ARG A 1 241 ? -2.353 3.229 23.921 1.00 92.69 241 ARG A O 1
ATOM 1825 N N . LYS A 1 242 ? -4.126 3.436 22.568 1.00 95.12 242 LYS A N 1
ATOM 1826 C CA . LYS A 1 242 ? -4.636 4.652 23.203 1.00 95.12 242 LYS A CA 1
ATOM 1827 C C . LYS A 1 242 ? -5.264 4.356 24.563 1.00 95.12 242 LYS A C 1
ATOM 1829 O O . LYS A 1 242 ? -5.042 5.133 25.486 1.00 95.12 242 LYS A O 1
ATOM 1834 N N . ALA A 1 243 ? -6.007 3.258 24.686 1.00 96.19 243 ALA A N 1
ATOM 1835 C CA . ALA A 1 243 ? -6.579 2.823 25.956 1.00 96.19 243 ALA A CA 1
ATOM 1836 C C . ALA A 1 243 ? -5.480 2.457 26.962 1.00 96.19 243 ALA A C 1
ATOM 1838 O O . ALA A 1 243 ? -5.506 2.956 28.081 1.00 96.19 243 ALA A O 1
ATOM 1839 N N . GLU A 1 244 ? -4.469 1.702 26.525 1.00 96.06 244 GLU A N 1
ATOM 1840 C CA . GLU A 1 244 ? -3.281 1.369 27.322 1.00 96.06 244 GLU A CA 1
ATOM 1841 C C . GLU A 1 244 ? -2.568 2.621 27.838 1.00 96.06 244 GLU A C 1
ATOM 1843 O O . GLU A 1 244 ? -2.411 2.795 29.039 1.00 96.06 244 GLU A O 1
ATOM 1848 N N . LYS A 1 245 ? -2.258 3.580 26.956 1.00 95.62 245 LYS A N 1
ATOM 1849 C CA . LYS A 1 245 ? -1.623 4.845 27.364 1.00 95.62 245 LYS A CA 1
ATOM 1850 C C . LYS A 1 245 ? -2.438 5.636 28.386 1.00 95.62 245 LYS A C 1
ATOM 1852 O O . LYS A 1 245 ? -1.861 6.300 29.240 1.00 95.62 245 LYS A O 1
ATOM 1857 N N . LEU A 1 246 ? -3.767 5.634 28.267 1.00 96.12 246 LEU A N 1
ATOM 1858 C CA . LEU A 1 246 ? -4.632 6.300 29.241 1.00 96.12 246 LEU A CA 1
ATOM 1859 C C . LEU A 1 246 ? -4.613 5.562 30.582 1.00 96.12 246 LEU A C 1
ATOM 1861 O O . LEU A 1 246 ? -4.539 6.217 31.619 1.00 96.12 246 LEU A O 1
ATOM 1865 N N . ARG A 1 247 ? -4.634 4.226 30.559 1.00 95.38 247 ARG A N 1
ATOM 1866 C CA . ARG A 1 247 ? -4.525 3.385 31.754 1.00 95.38 247 ARG A CA 1
ATOM 1867 C C . ARG A 1 247 ? -3.192 3.597 32.472 1.00 95.38 247 ARG A C 1
ATOM 1869 O O . ARG A 1 247 ? -3.194 3.841 33.673 1.00 95.38 247 ARG A O 1
ATOM 1876 N N . ASP A 1 248 ? -2.085 3.619 31.732 1.00 95.31 248 ASP A N 1
ATOM 1877 C CA . ASP A 1 248 ? -0.739 3.896 32.257 1.00 95.31 248 ASP A CA 1
ATOM 1878 C C . ASP A 1 248 ? -0.629 5.306 32.857 1.00 95.31 248 ASP A C 1
ATOM 1880 O O . ASP A 1 248 ? 0.099 5.531 33.821 1.00 95.31 248 ASP A O 1
ATOM 1884 N N . ALA A 1 249 ? -1.392 6.263 32.321 1.00 95.56 249 ALA A N 1
ATOM 1885 C CA . ALA A 1 249 ? -1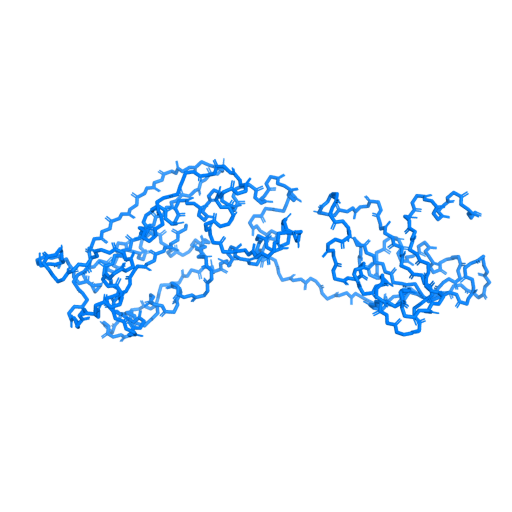.511 7.616 32.861 1.00 95.56 249 ALA A CA 1
ATOM 1886 C C . ALA A 1 249 ? -2.473 7.725 34.066 1.00 95.56 249 ALA A C 1
ATOM 1888 O O . ALA A 1 249 ? -2.757 8.834 34.520 1.00 95.56 249 ALA A O 1
ATOM 1889 N N . GLY A 1 250 ? -2.993 6.604 34.580 1.00 94.25 250 GLY A N 1
ATOM 1890 C CA . GLY A 1 250 ? -3.866 6.547 35.755 1.00 94.25 250 GLY A CA 1
ATOM 1891 C C . GLY A 1 250 ? -5.357 6.748 35.469 1.00 94.25 250 GLY A C 1
ATOM 1892 O O . GLY A 1 250 ? -6.140 6.909 36.406 1.00 94.25 250 GLY A O 1
ATOM 1893 N N . ALA A 1 251 ? -5.788 6.748 34.203 1.00 93.19 251 ALA A N 1
ATOM 1894 C CA . ALA A 1 251 ? -7.213 6.775 33.887 1.00 93.19 251 ALA A CA 1
ATOM 1895 C C . ALA A 1 251 ? -7.871 5.432 34.250 1.00 93.19 251 ALA A C 1
ATOM 1897 O O . ALA A 1 251 ? -7.345 4.368 33.930 1.00 93.19 251 ALA A O 1
ATOM 1898 N N . GLY A 1 252 ? -9.066 5.480 34.846 1.00 93.44 252 GLY A N 1
ATOM 1899 C CA . GLY A 1 252 ? -9.883 4.300 35.161 1.00 93.44 252 GLY A CA 1
ATOM 1900 C C . GLY A 1 252 ? -10.565 3.686 33.934 1.00 93.44 252 GLY A C 1
ATOM 1901 O O . GLY A 1 252 ? -11.782 3.522 33.934 1.00 93.44 252 GLY A O 1
ATOM 1902 N N . ILE A 1 253 ? -9.806 3.424 32.867 1.00 97.19 253 ILE A N 1
ATOM 1903 C CA . ILE A 1 253 ? -10.293 2.759 31.658 1.00 97.19 253 ILE A CA 1
ATOM 1904 C C . ILE A 1 253 ? -10.054 1.251 31.746 1.00 97.19 253 ILE A C 1
ATOM 1906 O O . ILE A 1 253 ? -8.932 0.790 31.955 1.00 97.19 253 ILE A O 1
ATOM 1910 N N . GLU A 1 254 ? -11.116 0.480 31.546 1.00 97.31 254 GLU A N 1
ATOM 1911 C CA . GLU A 1 254 ? -11.045 -0.974 31.431 1.00 97.31 254 GLU A CA 1
ATOM 1912 C C . GLU A 1 254 ? -10.857 -1.405 29.967 1.00 97.31 254 GLU A C 1
ATOM 1914 O O . GLU A 1 254 ? -11.415 -0.793 29.057 1.00 97.31 254 GLU A O 1
ATOM 1919 N N . ILE A 1 255 ? -10.089 -2.468 29.721 1.00 96.06 255 ILE A N 1
ATOM 1920 C CA . ILE A 1 255 ? -9.969 -3.108 28.404 1.00 96.06 255 ILE A CA 1
ATOM 1921 C C . ILE A 1 255 ? -10.466 -4.542 28.566 1.00 96.06 255 ILE A C 1
ATOM 1923 O O . ILE A 1 255 ? -9.926 -5.280 29.387 1.00 96.06 255 ILE A O 1
ATOM 1927 N N . VAL A 1 256 ? -11.511 -4.918 27.828 1.00 95.69 256 VAL A N 1
ATOM 1928 C CA . VAL A 1 256 ? -12.198 -6.207 27.996 1.00 95.69 256 VAL A CA 1
ATOM 1929 C C . VAL A 1 256 ? -12.632 -6.775 26.648 1.00 95.69 256 VAL A C 1
ATOM 1931 O O . VAL A 1 256 ? -12.964 -6.028 25.725 1.00 95.69 256 VAL A O 1
ATOM 1934 N N . THR A 1 257 ? -12.645 -8.100 26.519 1.00 94.06 257 THR A N 1
ATOM 1935 C CA . THR A 1 257 ? -13.207 -8.750 25.332 1.00 94.06 257 THR A CA 1
ATOM 1936 C C . THR A 1 257 ? -14.735 -8.726 25.381 1.00 94.06 257 THR A C 1
ATOM 1938 O O . THR A 1 257 ? -15.347 -8.696 26.448 1.00 94.06 257 THR A O 1
ATOM 1941 N N . GLU A 1 258 ? -15.386 -8.752 24.222 1.00 94.19 258 GLU A N 1
ATOM 1942 C CA . GLU A 1 258 ? -16.840 -8.877 24.141 1.00 94.19 258 GLU A CA 1
ATOM 1943 C C . GLU A 1 258 ? -1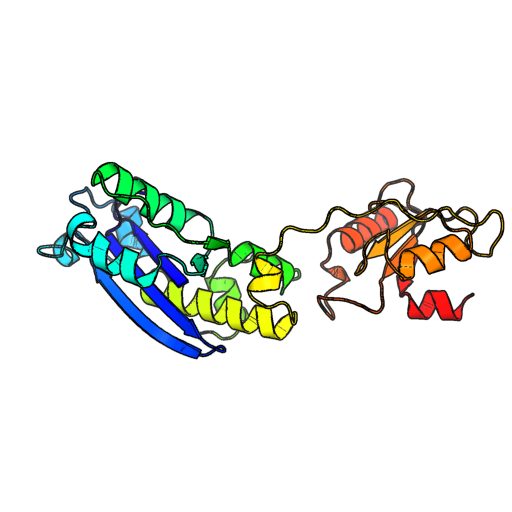7.329 -10.155 24.842 1.00 94.19 258 GLU A C 1
ATOM 1945 O O . GLU A 1 258 ? -18.353 -10.118 25.520 1.00 94.19 258 GLU A O 1
ATOM 1950 N N . ALA A 1 259 ? -16.596 -11.266 24.717 1.00 92.50 259 ALA A N 1
ATOM 1951 C CA . ALA A 1 259 ? -16.942 -12.529 25.364 1.00 92.50 259 ALA A CA 1
ATOM 1952 C C . ALA A 1 259 ? -16.914 -12.412 26.897 1.00 92.50 259 ALA A C 1
ATOM 1954 O O . ALA A 1 259 ? -17.890 -12.773 27.555 1.00 92.50 259 ALA A O 1
ATOM 1955 N N . ASP A 1 260 ? -15.844 -11.838 27.456 1.00 94.75 260 ASP A N 1
ATOM 1956 C CA . ASP A 1 260 ? -15.719 -11.636 28.902 1.00 94.75 260 ASP A CA 1
ATOM 1957 C C . ASP A 1 260 ? -16.762 -10.653 29.424 1.00 94.75 260 ASP A C 1
ATOM 1959 O O . ASP A 1 260 ? -17.314 -10.853 30.503 1.00 94.75 260 ASP A O 1
ATOM 1963 N N . LEU A 1 261 ? -17.058 -9.593 28.665 1.00 96.44 261 LEU A N 1
ATOM 1964 C CA . LEU A 1 261 ? -18.096 -8.644 29.048 1.00 96.44 261 LEU A CA 1
ATOM 1965 C C . LEU A 1 261 ? -19.465 -9.323 29.081 1.00 96.44 261 LEU A C 1
ATOM 1967 O O . LEU A 1 261 ? -20.190 -9.169 30.056 1.00 96.44 261 LEU A O 1
ATOM 1971 N N . ARG A 1 262 ? -19.806 -10.103 28.049 1.00 95.62 262 ARG A N 1
ATOM 1972 C CA . ARG A 1 262 ? -21.065 -10.859 27.994 1.00 95.62 262 ARG A CA 1
ATOM 1973 C C . ARG A 1 262 ? -21.192 -11.855 29.142 1.00 95.62 262 ARG A C 1
ATOM 1975 O O . ARG A 1 262 ? -22.287 -12.021 29.648 1.00 95.62 262 ARG A O 1
ATOM 1982 N N . ALA A 1 263 ? -20.098 -12.482 29.567 1.00 94.94 263 ALA A N 1
ATOM 1983 C CA . ALA A 1 263 ? -20.111 -13.419 30.688 1.00 94.94 263 ALA A CA 1
ATOM 1984 C C . ALA A 1 263 ? -20.360 -12.751 32.057 1.00 94.94 263 ALA A C 1
ATOM 1986 O O . ALA A 1 263 ? -20.704 -13.441 33.014 1.00 94.94 263 ALA A O 1
ATOM 1987 N N . ARG A 1 264 ? -20.164 -11.430 32.170 1.00 94.25 264 ARG A N 1
ATOM 1988 C CA . ARG A 1 264 ? -20.352 -10.659 33.414 1.00 94.25 264 ARG A CA 1
ATOM 1989 C C . ARG A 1 264 ? -21.744 -10.037 33.557 1.00 94.25 264 ARG A C 1
ATOM 1991 O O . ARG A 1 264 ? -22.049 -9.544 34.642 1.00 94.25 264 ARG A O 1
ATOM 1998 N N . LEU A 1 265 ? -22.517 -9.978 32.472 1.00 92.25 265 LEU A N 1
ATOM 1999 C CA . LEU A 1 265 ? -23.832 -9.330 32.393 1.00 92.25 265 LEU A CA 1
ATOM 2000 C C . LEU A 1 265 ? -24.960 -10.353 32.520 1.00 92.25 265 LEU A C 1
ATOM 2002 O O . LEU A 1 265 ? -25.963 -9.998 33.176 1.00 92.25 265 LEU A O 1
#

Radius of gyration: 23.87 Å; Cα contacts (8 Å, |Δi|>4): 495; chains: 1; bounding box: 58×32×63 Å

Secondary structure (DSSP, 8-state):
-EEEEESSSSTT-EEEEEEEEEETTEEEEEEEEE---SS---HHHHHHH---HHHHTTPPPHHHHHHHHHHHHTTSEEEESSSHHHHHHHHHHHHTT------EEEEHHHHHHHH-TTSS---HHHHHHHHT----TT-HHHHHHHHHHHHHHHHHHH---HHHHHSPPPPP-PPPPPPSSSTTTT-EEEEESS-TTSHHHHHHHHTT-EE-SS--TT--EEEE-S--TTTT-GGGSHHHHHHHHHHHTT---EEEEHHHHHHH-

Solvent-accessible surface area (backbone atoms only — not comparable to full-atom values): 14419 Å² total; per-residue (Å²): 43,38,28,59,39,45,26,33,92,52,59,42,24,41,32,30,41,5,37,27,41,72,54,97,80,37,83,76,48,76,46,72,48,58,20,26,48,88,66,72,71,34,70,69,40,25,70,64,50,68,61,50,70,78,76,22,62,93,39,52,36,62,71,75,45,41,67,60,55,34,71,74,36,46,85,35,77,36,32,25,84,44,68,60,47,63,48,21,55,50,39,35,21,58,76,58,76,43,79,74,73,58,51,47,80,42,48,45,40,64,52,43,47,63,51,49,50,73,51,98,64,66,51,69,68,60,48,24,62,75,70,72,44,81,67,55,81,63,34,29,48,39,47,10,46,38,53,41,52,50,50,45,51,35,27,69,71,38,70,48,46,73,67,62,72,68,48,76,80,74,79,78,62,72,51,50,76,44,35,96,56,47,92,37,51,86,39,26,32,16,63,41,58,55,56,51,54,38,70,68,30,46,55,43,5,62,31,10,16,40,63,42,98,57,65,53,99,78,36,38,30,40,37,34,42,82,64,40,66,53,64,94,51,58,74,48,34,71,56,46,46,50,46,50,55,40,34,77,72,68,44,83,44,47,80,44,44,42,66,61,52,61,76,73,109

Foldseek 3Di:
DKFFQAQDPPLQRTQKIWDFDDDPLDTPDIDIDGARSVDHGDPVSCVFQVDDNVNHVVPHHCLVCVVVVLVRAAPEEDEDQDCSNVVNQVSNCVVSVHDRRHHHYAHLQVLLCLQCLPQPGSPLVSLCVVVVNDADGNHGNRSNVSSSNSLSVSCVQQVQDPCNRSDDPDDFDDADAADPAAPQAPAEEEEAQDGSNDDLSVVSRPRRYHYDRADDLSHQEYEYEPNHSRPPCRCSDPRNVSLVVCVVVVRNYYYYYPVVVVVVD

pLDDT: mean 94.39, std 6.24, range [60.34, 98.62]

Mean predicted aligned error: 5.45 Å